Protein AF-X1DFF9-F1 (afdb_monomer)

Nearest PDB structures (foldseek):
  8hqs-assembly1_B  TM=4.979E-01  e=5.745E-02  Saccharomyces cerevisiae S288C
  7yqh-assembly1_B  TM=4.979E-01  e=5.745E-02  Saccharomyces cerevisiae S288C
  1whq-assembly1_A  TM=3.825E-01  e=7.518E-01  Mus musculus
  6i3r-assembly1_A  TM=4.182E-01  e=1.227E+00  Drosophila melanogaster
  9brq-assembly1_7  TM=2.909E-01  e=1.771E+00  Mus musculus

Mean predicted aligned error: 10.53 Å

pLDDT: mean 88.08, std 9.95, range [32.0, 98.31]

Structure (mmCIF, N/CA/C/O backbone):
data_AF-X1DFF9-F1
#
_entry.id   AF-X1DFF9-F1
#
loop_
_atom_site.group_PDB
_atom_site.id
_atom_site.type_symbol
_atom_site.label_atom_id
_atom_site.label_alt_id
_atom_site.label_comp_id
_atom_site.label_asym_id
_atom_site.label_entity_id
_atom_site.label_seq_id
_atom_site.pdbx_PDB_ins_code
_atom_site.Cartn_x
_atom_site.Cartn_y
_atom_site.Cartn_z
_atom_site.occupancy
_atom_site.B_iso_or_equiv
_atom_site.auth_seq_id
_atom_site.auth_comp_id
_atom_site.auth_asym_id
_atom_site.auth_atom_id
_atom_site.pdbx_PDB_model_num
ATOM 1 N N . ASP A 1 1 ? -14.195 -8.402 -15.607 1.00 50.00 1 ASP A N 1
ATOM 2 C CA . ASP A 1 1 ? -15.001 -9.258 -14.716 1.00 50.00 1 ASP A CA 1
ATOM 3 C C . ASP A 1 1 ? -16.418 -8.734 -14.652 1.00 50.00 1 ASP A C 1
ATOM 5 O O . ASP A 1 1 ? -16.588 -7.524 -14.621 1.00 50.00 1 ASP A O 1
ATOM 9 N N . SER A 1 2 ? -17.428 -9.601 -14.748 1.00 61.53 2 SER A N 1
ATOM 10 C CA . SER A 1 2 ? -18.830 -9.166 -14.684 1.00 61.53 2 SER A CA 1
ATOM 11 C C . SER A 1 2 ? -19.215 -8.828 -13.245 1.00 61.53 2 SER A C 1
ATOM 13 O O . SER A 1 2 ? -18.869 -9.603 -12.351 1.00 61.53 2 SER A O 1
ATOM 15 N N . ASP A 1 3 ? -20.013 -7.781 -13.037 1.00 66.12 3 ASP A N 1
ATOM 16 C CA . ASP A 1 3 ? -20.546 -7.365 -11.727 1.00 66.12 3 ASP A CA 1
ATOM 17 C C . ASP A 1 3 ? -21.144 -8.527 -10.911 1.00 66.12 3 ASP A C 1
ATOM 19 O O . ASP A 1 3 ? -21.036 -8.561 -9.688 1.00 66.12 3 ASP A O 1
ATOM 23 N N . LEU A 1 4 ? -21.704 -9.534 -11.593 1.00 71.44 4 LEU A N 1
ATOM 24 C CA . LEU A 1 4 ? -22.243 -10.750 -10.982 1.00 71.44 4 LEU A CA 1
ATOM 25 C C . LEU A 1 4 ? -21.209 -11.521 -10.144 1.00 71.44 4 LEU A C 1
ATOM 27 O O . LEU A 1 4 ? -21.513 -11.925 -9.027 1.00 71.44 4 LEU A O 1
ATOM 31 N N . VAL A 1 5 ? -19.989 -11.704 -10.658 1.00 73.88 5 VAL A N 1
ATOM 32 C CA . VAL A 1 5 ? -18.924 -12.432 -9.946 1.00 73.88 5 VAL A CA 1
ATOM 33 C C . VAL A 1 5 ? -18.480 -11.634 -8.725 1.00 73.88 5 VAL A C 1
ATOM 35 O O . VAL A 1 5 ? -18.290 -12.209 -7.658 1.00 73.88 5 VAL A O 1
ATOM 38 N N . SER A 1 6 ? -18.366 -10.308 -8.855 1.00 76.38 6 SER A N 1
ATOM 39 C CA . SER A 1 6 ? -18.004 -9.463 -7.716 1.00 76.38 6 SER A CA 1
ATOM 40 C C . SER A 1 6 ? -19.058 -9.509 -6.615 1.00 76.38 6 SER A C 1
ATOM 42 O O . SER A 1 6 ? -18.678 -9.580 -5.452 1.00 76.38 6 SER A O 1
ATOM 44 N N . ASN A 1 7 ? -20.346 -9.471 -6.959 1.00 79.81 7 ASN A N 1
ATOM 45 C CA . ASN A 1 7 ? -21.413 -9.478 -5.961 1.00 79.81 7 ASN A CA 1
ATOM 46 C C . ASN A 1 7 ? -21.513 -10.821 -5.234 1.00 79.81 7 ASN A C 1
ATOM 48 O O . ASN A 1 7 ? -21.644 -10.814 -4.019 1.00 79.81 7 ASN A O 1
ATOM 52 N N . ILE A 1 8 ? -21.356 -11.950 -5.936 1.00 86.56 8 ILE A N 1
ATOM 53 C CA . ILE A 1 8 ? -21.338 -13.279 -5.298 1.00 86.56 8 ILE A CA 1
ATOM 54 C C . ILE A 1 8 ? -20.191 -13.376 -4.285 1.00 86.56 8 ILE A C 1
ATOM 56 O O . ILE A 1 8 ? -20.412 -13.758 -3.143 1.00 86.56 8 ILE A O 1
ATOM 60 N N . MET A 1 9 ? -18.980 -12.965 -4.673 1.00 87.88 9 MET A N 1
ATOM 61 C CA . MET A 1 9 ? -17.830 -12.969 -3.760 1.00 87.88 9 MET A CA 1
ATOM 62 C C . MET A 1 9 ? -18.036 -12.030 -2.562 1.00 87.88 9 MET A C 1
ATOM 64 O O . MET A 1 9 ? -17.616 -12.340 -1.449 1.00 87.88 9 MET A O 1
ATOM 68 N N . SER A 1 10 ? -18.665 -10.871 -2.780 1.00 90.12 10 SER A N 1
ATOM 69 C CA . SER A 1 10 ? -19.015 -9.946 -1.701 1.00 90.12 10 SER A CA 1
ATOM 70 C C . SER A 1 10 ? -20.069 -10.526 -0.760 1.00 90.12 10 SER A C 1
ATOM 72 O O . SER A 1 10 ? -19.945 -10.332 0.446 1.00 90.12 10 SER A O 1
ATOM 74 N N . ASP A 1 11 ? -21.069 -11.237 -1.281 1.00 92.44 11 ASP A N 1
ATOM 75 C CA . ASP A 1 11 ? -22.097 -11.902 -0.478 1.00 92.44 11 ASP A CA 1
ATOM 76 C C . ASP A 1 11 ? -21.486 -13.020 0.378 1.00 92.44 11 ASP A C 1
ATOM 78 O O . ASP A 1 11 ? -21.677 -13.012 1.590 1.00 92.44 11 ASP A O 1
ATOM 82 N N . GLU A 1 12 ? -20.639 -13.884 -0.194 1.00 94.50 12 GLU A N 1
ATOM 83 C CA . GLU A 1 12 ? -19.917 -14.915 0.572 1.00 94.50 12 GLU A CA 1
ATOM 84 C C . GLU A 1 12 ? -19.046 -14.309 1.684 1.00 94.50 12 GLU A C 1
ATOM 86 O O . GLU A 1 12 ? -18.992 -14.821 2.802 1.00 94.50 12 GLU A O 1
ATOM 91 N N . PHE A 1 13 ? -18.367 -13.192 1.401 1.00 93.38 13 PHE A N 1
ATOM 92 C CA . PHE A 1 13 ? -17.605 -12.479 2.422 1.00 93.38 13 PHE A CA 1
ATOM 93 C C . PHE A 1 13 ? -18.510 -11.937 3.535 1.00 93.38 13 PHE A C 1
ATOM 95 O O . PHE A 1 13 ? -18.158 -12.041 4.708 1.00 93.38 13 PHE A O 1
ATOM 102 N N . MET A 1 14 ? -19.667 -11.368 3.196 1.00 95.38 14 MET A N 1
ATOM 103 C CA . MET A 1 14 ? -20.612 -10.866 4.193 1.00 95.38 14 MET A CA 1
ATOM 104 C C . MET A 1 14 ? -21.199 -11.979 5.051 1.00 95.38 14 MET A C 1
ATOM 106 O O . MET A 1 14 ? -21.316 -11.780 6.256 1.00 95.38 14 MET A O 1
ATOM 110 N N . ASP A 1 15 ? -21.509 -13.136 4.471 1.00 96.06 15 ASP A N 1
ATOM 111 C CA . ASP A 1 15 ? -21.989 -14.294 5.226 1.00 96.06 15 ASP A CA 1
ATOM 112 C C . ASP A 1 15 ? -20.938 -14.727 6.264 1.00 96.06 15 ASP A C 1
ATOM 114 O O . ASP A 1 15 ? -21.261 -14.912 7.435 1.00 96.06 15 ASP A O 1
ATOM 118 N N . LEU A 1 16 ? -19.649 -14.748 5.894 1.00 95.88 16 LEU A N 1
ATOM 119 C CA . LEU A 1 16 ? -18.554 -15.004 6.843 1.00 95.88 16 LEU A CA 1
ATOM 120 C C . LEU A 1 16 ? -18.465 -13.949 7.956 1.00 95.88 16 LEU A C 1
ATOM 122 O O . LEU A 1 16 ? -18.152 -14.278 9.103 1.00 95.88 16 LEU A O 1
ATOM 126 N N . VAL A 1 17 ? -18.705 -12.676 7.630 1.00 96.38 17 VAL A N 1
ATOM 127 C CA . VAL A 1 17 ? -18.746 -11.599 8.627 1.00 96.38 17 VAL A CA 1
ATOM 128 C C . VAL A 1 17 ? -19.911 -11.815 9.594 1.00 96.38 17 VAL A C 1
ATOM 130 O O . VAL A 1 17 ? -19.701 -11.758 10.807 1.00 96.38 17 VAL A O 1
ATOM 133 N N . GLU A 1 18 ? -21.106 -12.108 9.082 1.00 96.44 18 GLU A N 1
ATOM 134 C CA . GLU A 1 18 ? -22.315 -12.359 9.876 1.00 96.44 18 GLU A CA 1
ATOM 135 C C . GLU A 1 18 ? -22.151 -13.571 10.793 1.00 96.44 18 GLU A C 1
ATOM 137 O O . GLU A 1 18 ? -22.417 -13.464 11.992 1.00 96.44 18 GLU A O 1
ATOM 142 N N . ASP A 1 19 ? -21.608 -14.669 10.270 1.00 97.38 19 ASP A N 1
ATOM 143 C CA . ASP A 1 19 ? -21.322 -15.885 11.032 1.00 97.38 19 ASP A CA 1
ATOM 144 C C . ASP A 1 19 ? -20.285 -15.651 12.138 1.00 97.38 19 ASP A C 1
ATOM 146 O O . ASP A 1 19 ? -20.353 -16.266 13.206 1.00 97.38 19 ASP A O 1
ATOM 150 N N . SER A 1 20 ? -19.321 -14.751 11.913 1.00 97.00 20 SER A N 1
ATOM 151 C CA . SER A 1 20 ? -18.308 -14.423 12.922 1.00 97.00 20 SER A CA 1
ATOM 152 C C . SER A 1 20 ? -18.867 -13.620 14.099 1.00 97.00 20 SER A C 1
ATOM 154 O O . SER A 1 20 ? -18.307 -13.672 15.196 1.00 97.00 20 SER A O 1
ATOM 156 N N . GLY A 1 21 ? -19.935 -12.845 13.877 1.00 96.38 21 GLY A N 1
ATOM 157 C CA . GLY A 1 21 ? -20.474 -11.894 14.851 1.00 96.38 21 GLY A CA 1
ATOM 158 C C . GLY A 1 21 ? -19.532 -10.732 15.204 1.00 96.38 21 GLY A C 1
ATOM 159 O O . GLY A 1 21 ? -19.797 -10.010 16.165 1.00 96.38 21 GLY A O 1
ATOM 160 N N . ILE A 1 22 ? -18.428 -10.555 14.470 1.00 96.12 22 ILE A N 1
ATOM 161 C CA . ILE A 1 22 ? -17.431 -9.503 14.703 1.00 96.12 22 ILE A CA 1
ATOM 162 C C . ILE A 1 22 ? -17.798 -8.271 13.875 1.00 96.12 22 ILE A C 1
ATOM 164 O O . ILE A 1 22 ? -18.133 -8.387 12.699 1.00 96.12 22 ILE A O 1
ATOM 168 N N . GLU A 1 23 ? -17.694 -7.082 14.469 1.00 96.12 23 GLU A N 1
ATOM 169 C CA . GLU A 1 23 ? -17.862 -5.822 13.742 1.00 96.12 23 GLU A CA 1
ATOM 170 C C . GLU A 1 23 ? -16.646 -5.517 12.860 1.00 96.12 23 GLU A C 1
ATOM 172 O O . GLU A 1 23 ? -15.491 -5.605 13.284 1.00 96.12 23 GLU A O 1
ATOM 177 N N . TRP A 1 24 ? -16.918 -5.112 11.625 1.00 96.69 24 TRP A N 1
ATOM 178 C CA . TRP A 1 24 ? -15.933 -4.688 10.642 1.00 96.69 24 TRP A CA 1
ATOM 179 C C . TRP A 1 24 ? -16.079 -3.199 10.390 1.00 96.69 24 TRP A C 1
ATOM 181 O O . TRP A 1 24 ? -17.172 -2.708 10.130 1.00 96.69 24 TRP A O 1
ATOM 191 N N . TYR A 1 25 ? -14.960 -2.488 10.404 1.00 96.44 25 TYR A N 1
ATOM 192 C CA . TYR A 1 25 ? -14.909 -1.070 10.075 1.00 96.44 25 TYR A CA 1
ATOM 193 C C . TYR A 1 25 ? -14.046 -0.888 8.833 1.00 96.44 25 TYR A C 1
ATOM 195 O O . TYR A 1 25 ? -12.860 -1.222 8.842 1.00 96.44 25 TYR A O 1
ATOM 203 N N . ILE A 1 26 ? -14.647 -0.392 7.754 1.00 94.75 26 ILE A N 1
ATOM 204 C CA . ILE A 1 26 ? -14.002 -0.281 6.444 1.00 94.75 26 ILE A CA 1
ATOM 205 C C . ILE A 1 26 ? -13.802 1.189 6.092 1.00 94.75 26 ILE A C 1
ATOM 207 O O . ILE A 1 26 ? -14.722 1.998 6.202 1.00 94.75 26 ILE A O 1
ATOM 211 N N . LEU A 1 27 ? -12.590 1.510 5.645 1.00 93.12 27 LEU A N 1
ATOM 212 C CA . LEU A 1 27 ? -12.212 2.818 5.131 1.00 93.12 27 LEU A CA 1
ATOM 213 C C . LEU A 1 27 ? -12.139 2.763 3.598 1.00 93.12 27 LEU A C 1
ATOM 215 O O . LEU A 1 27 ? -11.286 2.034 3.086 1.00 93.12 27 LEU A O 1
ATOM 219 N N . PRO A 1 28 ? -12.982 3.505 2.861 1.00 90.75 28 PRO A N 1
ATOM 220 C CA . PRO A 1 28 ? -12.923 3.508 1.404 1.00 90.75 28 PRO A CA 1
ATOM 221 C C . PRO A 1 28 ? -11.626 4.113 0.859 1.00 90.75 28 PRO A C 1
ATOM 223 O O . PRO A 1 28 ? -11.121 5.133 1.344 1.00 90.75 28 PRO A O 1
ATOM 226 N N . GLY A 1 29 ? -11.103 3.479 -0.185 1.00 91.12 29 GLY A N 1
ATOM 227 C CA . GLY A 1 29 ? -9.952 3.940 -0.939 1.00 91.12 29 GLY A CA 1
ATOM 228 C C . GLY A 1 29 ? -10.319 4.499 -2.312 1.00 91.12 29 GLY A C 1
ATOM 229 O O . GLY A 1 29 ? -11.456 4.449 -2.769 1.00 91.12 29 GLY A O 1
ATOM 230 N N . ASN A 1 30 ? -9.303 4.969 -3.035 1.00 88.31 30 ASN A N 1
ATOM 231 C CA . ASN A 1 30 ? -9.453 5.541 -4.378 1.00 88.31 30 ASN A CA 1
ATOM 232 C C . ASN A 1 30 ? -10.040 4.575 -5.429 1.00 88.31 30 ASN A C 1
ATOM 234 O O . ASN A 1 30 ? -10.563 5.017 -6.444 1.00 88.31 30 ASN A O 1
ATOM 238 N N . HIS A 1 31 ? -9.916 3.259 -5.231 1.00 87.38 31 HIS A N 1
ATOM 239 C CA . HIS A 1 31 ? -10.465 2.257 -6.154 1.00 87.38 31 HIS A CA 1
ATOM 240 C C . HIS A 1 31 ? -11.935 1.921 -5.879 1.00 87.38 31 HIS A C 1
ATOM 242 O O . HIS A 1 31 ? -12.562 1.262 -6.705 1.00 87.38 31 HIS A O 1
ATOM 248 N N . ASP A 1 32 ? -12.486 2.396 -4.761 1.00 86.69 32 ASP A N 1
ATOM 249 C CA . ASP A 1 32 ? -13.901 2.241 -4.430 1.00 86.69 32 ASP A CA 1
ATOM 250 C C . ASP A 1 32 ? -14.750 3.394 -5.010 1.00 86.69 32 ASP A C 1
ATOM 252 O O . ASP A 1 32 ? -15.984 3.378 -4.945 1.00 86.69 32 ASP A O 1
ATOM 256 N N . GLU A 1 33 ? -14.108 4.403 -5.612 1.00 83.31 33 GLU A N 1
ATOM 257 C CA . GLU A 1 33 ? -14.759 5.520 -6.295 1.00 83.31 33 GLU A CA 1
ATOM 258 C C . GLU A 1 33 ? -15.194 5.161 -7.725 1.00 83.31 33 GLU A C 1
ATOM 260 O O . GLU A 1 33 ? -14.423 4.644 -8.530 1.00 83.31 33 GLU A O 1
ATOM 265 N N . THR A 1 34 ? -16.431 5.507 -8.090 1.00 79.56 34 THR A N 1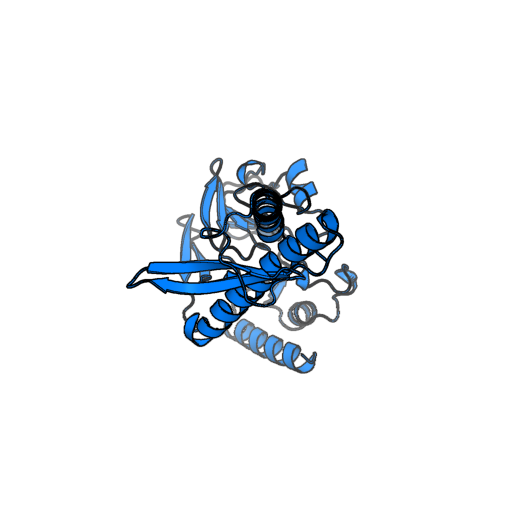
ATOM 266 C CA . THR A 1 34 ? -16.914 5.439 -9.474 1.00 79.56 34 THR A CA 1
ATOM 267 C C . THR A 1 34 ? -16.752 6.801 -10.131 1.00 79.56 34 THR A C 1
ATOM 269 O O . THR A 1 34 ? -17.330 7.786 -9.674 1.00 79.56 34 THR A O 1
ATOM 272 N N . GLY A 1 35 ? -15.967 6.869 -11.210 1.00 71.75 35 GLY A N 1
ATOM 273 C CA . GLY A 1 35 ? -15.747 8.115 -11.948 1.00 71.75 35 GLY A CA 1
ATOM 274 C C . GLY A 1 35 ? -15.189 9.242 -11.075 1.00 71.75 35 GLY A C 1
ATOM 275 O O . GLY A 1 35 ? -15.601 10.386 -11.251 1.00 71.75 35 GLY A O 1
ATOM 276 N N . ASN A 1 36 ? -14.298 8.911 -10.129 1.00 69.88 36 ASN A N 1
ATOM 277 C CA . ASN A 1 36 ? -13.692 9.861 -9.187 1.00 69.88 36 ASN A CA 1
ATOM 278 C C . ASN A 1 36 ? -14.713 10.579 -8.283 1.00 69.88 36 ASN A C 1
ATOM 280 O O . ASN A 1 36 ? -14.553 11.750 -7.934 1.00 69.88 36 ASN A O 1
ATOM 284 N N . ASN A 1 37 ? -15.831 9.918 -7.973 1.00 71.44 37 ASN A N 1
ATOM 285 C CA . ASN A 1 37 ? -16.867 10.496 -7.133 1.00 71.44 37 ASN A CA 1
ATOM 286 C C . ASN A 1 37 ? -17.578 9.422 -6.312 1.00 71.44 37 ASN A C 1
ATOM 288 O O . ASN A 1 37 ? -18.423 8.683 -6.824 1.00 71.44 37 ASN A O 1
ATOM 292 N N . TRP A 1 38 ? -17.327 9.411 -5.004 1.00 73.12 38 TRP A N 1
ATOM 293 C CA . TRP A 1 38 ? -18.010 8.504 -4.085 1.00 73.12 38 TRP A CA 1
ATOM 294 C C . TRP A 1 38 ? -19.547 8.552 -4.170 1.00 73.12 38 TRP A C 1
ATOM 296 O O . TRP A 1 38 ? -20.223 7.531 -4.044 1.00 73.12 38 TRP A O 1
ATOM 306 N N . LYS A 1 39 ? -20.155 9.719 -4.435 1.00 73.88 39 LYS A N 1
ATOM 307 C CA . LYS A 1 39 ? -21.625 9.817 -4.545 1.00 73.88 39 LYS A CA 1
ATOM 308 C C . LYS A 1 39 ? -22.178 8.977 -5.697 1.00 73.88 39 LYS A C 1
ATOM 310 O O . LYS A 1 39 ? -23.357 8.616 -5.656 1.00 73.88 39 LYS A O 1
ATOM 315 N N . LEU A 1 40 ? -21.344 8.681 -6.695 1.00 74.19 40 LEU A N 1
ATOM 316 C CA . LEU A 1 40 ? -21.651 7.796 -7.815 1.00 74.19 40 LEU A CA 1
ATOM 317 C C . LEU A 1 40 ? -21.337 6.325 -7.496 1.00 74.19 4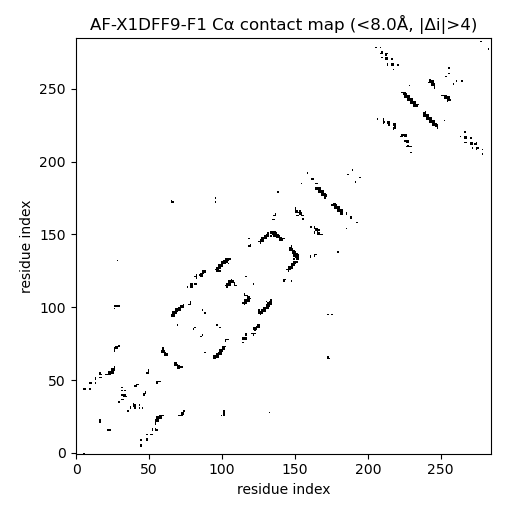0 LEU A C 1
ATOM 319 O O . LEU A 1 40 ? -21.904 5.442 -8.132 1.00 74.19 40 LEU A O 1
ATOM 323 N N . SER A 1 41 ? -20.548 6.042 -6.454 1.00 76.00 41 SER A N 1
ATOM 324 C CA . SER A 1 41 ? -20.209 4.688 -5.990 1.00 76.00 41 SER A CA 1
ATOM 325 C C . SER A 1 41 ? -21.349 3.929 -5.314 1.00 76.00 41 SER A C 1
ATOM 327 O O . SER A 1 41 ? -21.142 2.841 -4.791 1.00 76.00 41 SER A O 1
ATOM 329 N N . LYS A 1 42 ? -22.587 4.433 -5.331 1.00 74.00 42 LYS A N 1
ATOM 330 C CA . LYS A 1 42 ? -23.734 3.740 -4.714 1.00 74.00 42 LYS A CA 1
ATOM 331 C C . LYS A 1 42 ? -23.996 2.353 -5.313 1.00 74.00 42 LYS A C 1
ATOM 333 O O . LYS A 1 42 ? -24.638 1.534 -4.660 1.00 74.00 42 LYS A O 1
ATOM 338 N N . ALA A 1 43 ? -23.512 2.092 -6.525 1.00 71.06 43 ALA A N 1
ATOM 339 C CA . ALA A 1 43 ? -23.637 0.807 -7.205 1.00 71.06 43 ALA A CA 1
ATOM 340 C C . ALA A 1 43 ? -22.416 -0.121 -7.029 1.00 71.06 43 ALA A C 1
ATOM 342 O O . ALA A 1 43 ? -22.420 -1.205 -7.599 1.00 71.06 43 ALA A O 1
ATOM 343 N N . THR A 1 44 ? -21.386 0.267 -6.265 1.00 83.19 44 THR A N 1
ATOM 344 C CA . THR A 1 44 ? -20.203 -0.586 -6.060 1.00 83.19 44 THR A CA 1
ATOM 345 C C . THR A 1 44 ? -20.485 -1.728 -5.091 1.00 83.19 44 THR A C 1
ATOM 347 O O . THR A 1 44 ? -21.392 -1.653 -4.254 1.00 83.19 44 THR A O 1
ATOM 350 N N . SER A 1 45 ? -19.655 -2.768 -5.159 1.00 86.12 45 SER A N 1
ATOM 351 C CA . SER A 1 45 ? -19.699 -3.911 -4.244 1.00 86.12 45 SER A CA 1
ATOM 352 C C . SER A 1 45 ? -19.511 -3.473 -2.787 1.00 86.12 45 SER A C 1
ATOM 354 O O . SER A 1 45 ? -20.214 -3.958 -1.909 1.00 86.12 45 SER A O 1
ATOM 356 N N . LEU A 1 46 ? -18.663 -2.471 -2.521 1.00 88.81 46 LEU A N 1
ATOM 357 C CA . LEU A 1 46 ? -18.506 -1.906 -1.176 1.00 88.81 46 LEU A CA 1
ATOM 358 C C . LEU A 1 46 ? -19.790 -1.214 -0.683 1.00 88.81 46 LEU A C 1
ATOM 360 O O . LEU A 1 46 ? -20.211 -1.407 0.457 1.00 88.81 46 LEU A O 1
ATOM 364 N N . ALA A 1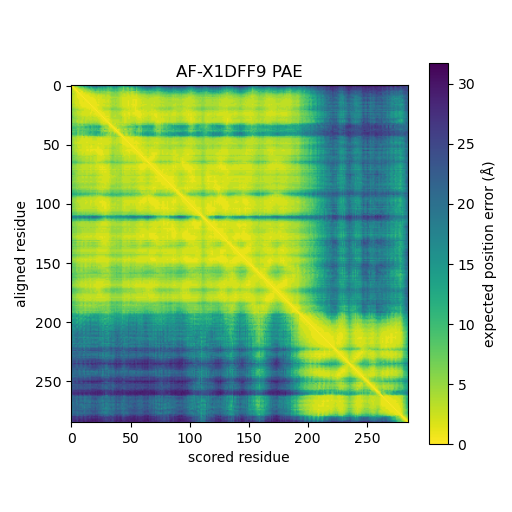 47 ? -20.466 -0.446 -1.544 1.00 88.12 47 ALA A N 1
ATOM 365 C CA . ALA A 1 47 ? -21.749 0.158 -1.189 1.00 88.12 47 ALA A CA 1
ATOM 366 C C . ALA A 1 47 ? -22.850 -0.894 -0.982 1.00 88.12 47 ALA A C 1
ATOM 368 O O . ALA A 1 47 ? -23.731 -0.702 -0.142 1.00 88.12 47 ALA A O 1
ATOM 369 N N . HIS A 1 48 ? -22.814 -1.999 -1.732 1.00 89.06 48 HIS A N 1
ATOM 370 C CA . HIS A 1 48 ? -23.666 -3.164 -1.487 1.00 89.06 48 HIS A CA 1
ATOM 371 C C . HIS A 1 48 ? -23.387 -3.780 -0.115 1.00 89.06 48 HIS A C 1
ATOM 373 O O . HIS A 1 48 ? -24.331 -3.983 0.648 1.00 89.06 48 HIS A O 1
ATOM 379 N N . MET A 1 49 ? -22.113 -3.941 0.252 1.00 91.81 49 MET A N 1
ATOM 380 C CA . MET A 1 49 ? -21.719 -4.487 1.550 1.00 91.81 49 MET A CA 1
ATOM 381 C C . MET A 1 49 ? -22.265 -3.677 2.728 1.00 91.81 49 MET A C 1
ATOM 383 O O . MET A 1 49 ? -22.901 -4.244 3.615 1.00 91.81 49 MET A O 1
ATOM 387 N N . PHE A 1 50 ? -22.121 -2.348 2.690 1.00 91.69 50 PHE A N 1
ATOM 388 C CA . PHE A 1 50 ? -22.673 -1.464 3.725 1.00 91.69 50 PHE A CA 1
ATOM 389 C C . PHE A 1 50 ? -24.203 -1.516 3.832 1.00 91.69 50 PHE A C 1
ATOM 391 O O . PHE A 1 50 ? -24.758 -1.293 4.904 1.00 91.69 50 PHE A O 1
ATOM 398 N N . ARG A 1 51 ? -24.918 -1.775 2.729 1.00 90.69 51 ARG A N 1
ATOM 399 C CA . ARG A 1 51 ? -26.385 -1.895 2.759 1.00 90.69 51 ARG A CA 1
ATOM 400 C C . ARG A 1 51 ? -26.845 -3.242 3.297 1.00 90.69 51 ARG A C 1
ATOM 402 O O . ARG A 1 51 ? -27.890 -3.305 3.942 1.00 90.69 51 ARG A O 1
ATOM 409 N N . ARG A 1 52 ? -26.128 -4.312 2.951 1.00 92.00 52 ARG A N 1
ATOM 410 C CA . ARG A 1 52 ? -26.558 -5.685 3.217 1.00 92.00 52 ARG A CA 1
ATOM 411 C C . ARG A 1 52 ? -26.139 -6.161 4.604 1.00 92.00 52 ARG A C 1
ATOM 413 O O . ARG A 1 52 ? -26.976 -6.760 5.277 1.00 92.00 52 ARG A O 1
ATOM 420 N N . CYS A 1 53 ? -24.909 -5.909 5.041 1.00 94.88 53 CYS A N 1
ATOM 421 C CA . CYS A 1 53 ? -24.399 -6.440 6.304 1.00 94.88 53 CYS A CA 1
ATOM 422 C C . CYS A 1 53 ? -24.371 -5.362 7.394 1.00 94.88 53 CYS A C 1
ATOM 424 O O . CYS A 1 53 ? -23.658 -4.369 7.282 1.00 94.88 53 CYS A O 1
ATOM 426 N N . LYS A 1 54 ? -25.108 -5.579 8.491 1.00 95.62 54 LYS A N 1
ATOM 427 C CA . LYS A 1 54 ? -25.172 -4.629 9.622 1.00 95.62 54 LYS A CA 1
ATOM 428 C C . LYS A 1 54 ? -23.908 -4.595 10.481 1.00 95.62 54 LYS A C 1
ATOM 430 O O . LYS A 1 54 ? -23.749 -3.675 11.271 1.00 95.62 54 LYS A O 1
ATOM 435 N N . LEU A 1 55 ? -23.052 -5.607 10.359 1.00 97.19 55 LEU A N 1
ATOM 436 C CA . LEU A 1 55 ? -21.774 -5.669 11.065 1.00 97.19 55 LEU A CA 1
ATOM 437 C C . LEU A 1 55 ? -20.658 -4.949 10.301 1.00 97.19 55 LEU A C 1
ATOM 439 O O . LEU A 1 55 ? -19.576 -4.780 10.851 1.00 97.19 55 LEU A O 1
ATOM 443 N N . ILE A 1 56 ? -20.901 -4.527 9.056 1.00 96.88 56 ILE A N 1
ATOM 444 C CA . ILE A 1 56 ? -19.943 -3.764 8.259 1.00 96.88 56 ILE A CA 1
ATOM 445 C C . ILE A 1 56 ? -20.291 -2.281 8.355 1.00 96.88 56 ILE A C 1
ATOM 447 O O . ILE A 1 56 ? -21.314 -1.817 7.858 1.00 96.88 56 ILE A O 1
ATOM 451 N N . ASN A 1 57 ? -19.384 -1.532 8.963 1.00 95.19 57 ASN A N 1
ATOM 452 C CA . ASN A 1 57 ? -19.527 -0.124 9.271 1.00 95.19 57 ASN A CA 1
ATOM 453 C C . ASN A 1 57 ? -18.522 0.707 8.480 1.00 95.19 57 ASN A C 1
ATOM 455 O O . ASN A 1 57 ? -17.398 0.282 8.199 1.00 95.19 57 ASN A O 1
ATOM 459 N N . TRP A 1 58 ? -18.918 1.931 8.155 1.00 93.44 58 TRP A N 1
ATOM 460 C CA . TRP A 1 58 ? -18.009 2.914 7.586 1.00 93.44 58 TRP A CA 1
ATOM 461 C C . TRP A 1 58 ? -17.097 3.470 8.676 1.00 93.44 58 TRP A C 1
ATOM 463 O O . TRP A 1 58 ? -17.572 4.084 9.632 1.00 93.44 58 TRP A O 1
ATOM 473 N N . LEU A 1 59 ? -15.784 3.316 8.518 1.00 95.31 59 LEU A N 1
ATOM 474 C CA . LEU A 1 59 ? -14.826 3.866 9.468 1.00 95.31 59 LEU A CA 1
ATOM 475 C C . LEU A 1 59 ? -14.682 5.379 9.275 1.00 95.31 59 LEU A C 1
ATOM 477 O O . LEU A 1 59 ? -14.016 5.830 8.349 1.00 95.31 59 LEU A O 1
ATOM 481 N N . THR A 1 60 ? -15.263 6.158 10.183 1.00 93.00 60 THR A N 1
ATOM 482 C CA . THR A 1 60 ? -14.975 7.597 10.304 1.00 93.00 60 THR A CA 1
ATOM 483 C C . THR A 1 60 ? -14.179 7.860 11.573 1.00 93.00 60 THR A C 1
ATOM 485 O O . THR A 1 60 ? -13.004 8.216 11.530 1.00 93.00 60 THR A O 1
ATOM 488 N N . LYS A 1 61 ? -14.798 7.622 12.725 1.00 95.69 61 LYS A N 1
ATOM 489 C CA . LYS A 1 61 ? -14.205 7.790 14.043 1.00 95.69 61 LYS A CA 1
ATOM 490 C C . LYS A 1 61 ? -14.911 6.868 15.018 1.00 95.69 61 LYS A C 1
ATOM 492 O O . LYS A 1 61 ? -16.096 7.044 15.274 1.00 95.69 61 LYS A O 1
ATOM 497 N N . GLU A 1 62 ? -14.157 5.964 15.624 1.00 95.56 62 GLU A N 1
ATOM 498 C CA . GLU A 1 62 ? -14.698 4.953 16.526 1.00 95.56 62 GLU A CA 1
ATOM 499 C C . GLU A 1 62 ? -13.999 4.978 17.875 1.00 95.56 62 GLU A C 1
ATOM 501 O O . GLU A 1 62 ? -12.771 5.062 17.972 1.00 95.56 62 GLU A O 1
ATOM 506 N N . LYS A 1 63 ? -14.804 4.921 18.937 1.00 94.62 63 LYS A N 1
ATOM 507 C CA . LYS A 1 63 ? -14.339 4.973 20.322 1.00 94.62 63 LYS A CA 1
ATOM 508 C C . LYS A 1 63 ? -14.643 3.658 21.013 1.00 94.62 63 LYS A C 1
ATOM 510 O O . LYS A 1 63 ? -15.788 3.364 21.336 1.00 94.62 63 LYS A O 1
ATOM 515 N N . PHE A 1 64 ? -13.586 2.942 21.351 1.00 92.19 64 PHE A N 1
ATOM 516 C CA . PHE A 1 64 ? -13.646 1.745 22.171 1.00 92.19 64 PHE A CA 1
ATOM 517 C C . PHE A 1 64 ? -13.211 2.066 23.604 1.00 92.19 64 PHE A C 1
ATOM 519 O O . PHE A 1 64 ? -12.849 3.202 23.947 1.00 92.19 64 PHE A O 1
ATOM 526 N N . LYS A 1 65 ? -13.255 1.058 24.479 1.00 90.38 65 LYS A N 1
ATOM 527 C CA . LYS A 1 65 ? -12.882 1.201 25.891 1.00 90.38 65 LYS A CA 1
ATOM 528 C C . LYS A 1 65 ? -11.471 1.781 26.052 1.00 90.38 65 LYS A C 1
ATOM 530 O O . LYS A 1 65 ? -11.342 2.833 26.671 1.00 90.38 65 LYS A O 1
ATOM 535 N N . ASP A 1 66 ? -10.478 1.184 25.394 1.00 92.69 66 ASP A N 1
ATOM 536 C CA . ASP A 1 66 ? -9.048 1.512 25.566 1.00 92.69 66 ASP A CA 1
ATOM 537 C C . ASP A 1 66 ? -8.379 2.054 24.284 1.00 92.69 66 ASP A C 1
ATOM 539 O O . ASP A 1 66 ? -7.169 2.286 24.237 1.00 92.69 66 ASP A O 1
ATOM 543 N N . LEU A 1 67 ? -9.175 2.281 23.237 1.00 94.38 67 LEU A N 1
ATOM 544 C CA . LEU A 1 67 ? -8.719 2.615 21.890 1.00 94.38 67 LEU A CA 1
ATOM 545 C C . LEU A 1 67 ? -9.632 3.670 21.258 1.00 94.38 67 LEU A C 1
ATOM 547 O O . LEU A 1 67 ? -10.850 3.642 21.440 1.00 94.38 67 LEU A O 1
ATOM 551 N N . ILE A 1 68 ? -9.045 4.569 20.475 1.00 96.06 68 ILE A N 1
ATOM 552 C CA . ILE A 1 68 ? -9.757 5.412 19.521 1.00 96.06 68 ILE A CA 1
ATOM 553 C C . ILE A 1 68 ? -9.149 5.246 18.129 1.00 96.06 68 ILE A C 1
ATOM 555 O O . ILE A 1 68 ? -7.926 5.255 17.974 1.00 96.06 68 ILE A O 1
ATOM 559 N N . VAL A 1 69 ? -10.006 5.079 17.124 1.00 97.00 69 VAL A N 1
ATOM 560 C CA . VAL A 1 69 ? -9.608 4.885 15.727 1.00 97.00 69 VAL A CA 1
ATOM 561 C C . VAL A 1 69 ? -10.199 5.999 14.876 1.00 97.00 69 VAL A C 1
ATOM 563 O O . VAL A 1 69 ? -11.395 6.260 14.955 1.00 97.00 69 VAL A O 1
ATOM 566 N N . TYR A 1 70 ? -9.370 6.643 14.060 1.00 97.69 70 TYR A N 1
ATOM 567 C CA . TYR A 1 70 ? -9.784 7.620 13.054 1.00 97.69 70 TYR A CA 1
ATOM 568 C C . TYR A 1 70 ? -9.522 7.066 11.658 1.00 97.69 70 TYR A C 1
ATOM 570 O O . TYR A 1 70 ? -8.420 6.601 11.368 1.00 97.69 70 TYR A O 1
ATOM 578 N N . GLY A 1 71 ? -10.528 7.141 10.797 1.00 97.06 71 GLY A N 1
ATOM 579 C CA . GLY A 1 71 ? -10.429 6.869 9.373 1.00 97.06 71 GLY A CA 1
ATOM 580 C C . GLY A 1 71 ? -10.201 8.157 8.587 1.00 97.06 71 GLY A C 1
ATOM 581 O O . GLY A 1 71 ? -10.981 9.09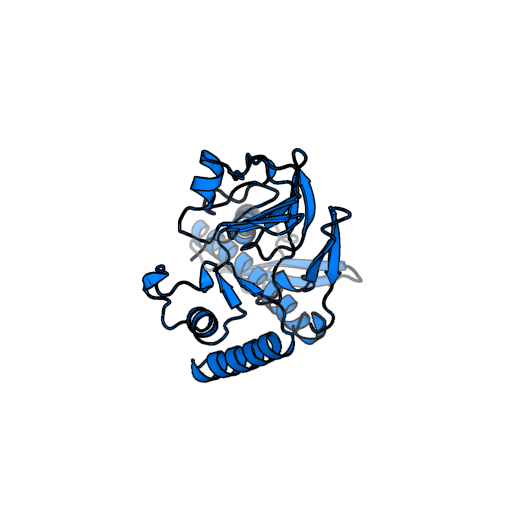9 8.691 1.00 97.06 71 GLY A O 1
ATOM 582 N N . TYR A 1 72 ? -9.148 8.182 7.778 1.00 96.31 72 TYR A N 1
ATOM 583 C CA . TYR A 1 72 ? -8.874 9.228 6.795 1.00 96.31 72 TYR A CA 1
ATOM 584 C C . TYR A 1 72 ? -9.030 8.626 5.400 1.00 96.31 72 TYR A C 1
ATOM 586 O O . TYR A 1 72 ? -8.076 8.085 4.829 1.00 96.31 72 TYR A O 1
ATOM 594 N N . GLU A 1 73 ? -10.266 8.656 4.907 1.00 93.06 73 GLU A N 1
ATOM 595 C CA . GLU A 1 73 ? -10.641 8.106 3.605 1.00 93.06 73 GLU A CA 1
ATOM 596 C C . GLU A 1 73 ? -9.964 8.858 2.471 1.00 93.06 73 GLU A C 1
ATOM 598 O O . GLU A 1 73 ? -9.585 10.021 2.612 1.00 93.06 73 GLU A O 1
ATOM 603 N N . TYR A 1 74 ? -9.817 8.187 1.335 1.00 92.44 74 TYR A N 1
ATOM 604 C CA . TYR A 1 74 ? -9.242 8.836 0.173 1.00 92.44 74 TYR A CA 1
ATOM 605 C C . TYR A 1 74 ? -10.122 9.986 -0.319 1.00 92.44 74 TYR A C 1
ATOM 607 O O . TYR A 1 74 ? -11.335 9.854 -0.450 1.00 92.44 74 TYR A O 1
ATOM 615 N N . TYR A 1 75 ? -9.474 11.078 -0.704 1.00 90.50 75 TYR A N 1
ATOM 616 C CA . TYR A 1 75 ? -10.015 12.067 -1.622 1.00 90.50 75 TYR A CA 1
ATOM 617 C C . TYR A 1 75 ? -8.858 12.681 -2.409 1.00 90.50 75 TYR A C 1
ATOM 619 O O . TYR A 1 75 ? -7.689 12.604 -2.014 1.00 90.50 75 TYR A O 1
ATOM 627 N N . HIS A 1 76 ? -9.165 13.310 -3.540 1.00 89.44 76 HIS A N 1
ATOM 628 C CA . HIS A 1 76 ? -8.138 13.954 -4.347 1.00 89.44 76 HIS A CA 1
ATOM 629 C C . HIS A 1 76 ? -7.382 15.023 -3.552 1.00 89.44 76 HIS A C 1
ATOM 631 O O . HIS A 1 76 ? -7.991 15.937 -3.001 1.00 89.44 76 HIS A O 1
ATOM 637 N N . ASN A 1 77 ? -6.049 14.932 -3.564 1.00 92.06 77 ASN A N 1
ATOM 638 C CA . ASN A 1 77 ? -5.134 15.815 -2.833 1.00 92.06 77 ASN A CA 1
ATOM 639 C C . ASN A 1 77 ? -5.125 15.628 -1.300 1.00 92.06 77 ASN A C 1
ATOM 641 O O . ASN A 1 77 ? -4.695 16.526 -0.571 1.00 92.06 77 ASN A O 1
ATOM 645 N N . ILE A 1 78 ? -5.522 14.456 -0.793 1.00 94.44 78 ILE A N 1
ATOM 646 C CA . ILE A 1 78 ? -5.349 14.115 0.627 1.00 94.44 78 ILE A CA 1
ATOM 647 C C . ILE A 1 78 ? -3.890 14.259 1.091 1.00 94.44 78 ILE A C 1
ATOM 649 O O . ILE A 1 78 ? -3.636 14.746 2.190 1.00 94.44 78 ILE A O 1
ATOM 653 N N . GLU A 1 79 ? -2.904 13.926 0.254 1.00 95.44 79 GLU A N 1
ATOM 654 C CA . GLU A 1 79 ? -1.484 14.096 0.583 1.00 95.44 79 GLU A CA 1
ATOM 655 C C . GLU A 1 79 ? -1.114 15.571 0.788 1.00 95.44 79 GLU A C 1
ATOM 657 O O . GLU A 1 79 ? -0.295 15.892 1.653 1.00 95.44 79 GLU A O 1
ATOM 662 N N . GLY A 1 80 ? -1.720 16.470 0.003 1.00 94.62 80 GLY A N 1
ATOM 663 C CA . GLY A 1 80 ? -1.603 17.917 0.170 1.00 94.62 80 GLY A CA 1
ATOM 664 C C . GLY A 1 80 ? -2.167 18.376 1.506 1.00 94.62 80 GLY A C 1
ATOM 665 O O . GLY A 1 80 ? -1.460 19.016 2.284 1.00 94.62 80 GLY A O 1
ATOM 666 N N . TYR A 1 81 ? -3.392 17.952 1.813 1.00 95.12 81 TYR A N 1
ATOM 667 C CA . TYR A 1 81 ? -4.035 18.260 3.084 1.00 95.12 81 TYR A CA 1
ATOM 668 C C . TYR A 1 81 ? -3.225 17.767 4.286 1.00 95.12 81 TYR A C 1
ATOM 670 O O . TYR A 1 81 ? -3.011 18.538 5.218 1.00 95.12 81 TYR A O 1
ATOM 678 N N . ILE A 1 82 ? -2.739 16.520 4.267 1.00 97.00 82 ILE A N 1
ATOM 679 C CA . ILE A 1 82 ? -1.933 15.950 5.360 1.00 97.00 82 ILE A CA 1
ATOM 680 C C . ILE A 1 82 ? -0.644 16.754 5.555 1.00 97.00 82 ILE A C 1
ATOM 682 O O . ILE A 1 82 ? -0.231 16.989 6.690 1.00 97.00 82 ILE A O 1
ATOM 686 N N . ARG A 1 83 ? -0.003 17.198 4.467 1.00 94.56 83 ARG A N 1
ATOM 687 C CA . ARG A 1 83 ? 1.221 18.008 4.540 1.00 94.56 83 ARG A CA 1
ATOM 688 C C . ARG A 1 83 ? 0.979 19.358 5.218 1.00 94.56 83 ARG A C 1
ATOM 690 O O . ARG A 1 83 ? 1.826 19.817 5.980 1.00 94.56 83 ARG A O 1
ATOM 697 N N . GLU A 1 84 ? -0.153 19.989 4.930 1.00 95.38 84 GLU A N 1
ATOM 698 C CA . GLU A 1 84 ? -0.497 21.314 5.453 1.00 95.38 84 GLU A CA 1
ATOM 699 C C . GLU A 1 84 ? -1.062 21.251 6.879 1.00 95.38 84 GLU A C 1
ATOM 701 O O . GLU A 1 84 ? -0.647 22.025 7.744 1.00 95.38 84 GLU A O 1
ATOM 706 N N . ASN A 1 85 ? -1.967 20.303 7.135 1.00 96.50 85 ASN A N 1
ATOM 707 C CA . ASN A 1 85 ? -2.799 20.253 8.339 1.00 96.50 85 ASN A CA 1
ATOM 708 C C . ASN A 1 85 ? -2.378 19.170 9.338 1.00 96.50 85 ASN A C 1
ATOM 710 O O . ASN A 1 85 ? -2.749 19.256 10.504 1.00 96.50 85 ASN A O 1
ATOM 714 N N . GLY A 1 86 ? -1.597 18.170 8.921 1.00 96.50 86 GLY A N 1
ATOM 715 C CA . GLY A 1 86 ? -1.252 17.018 9.753 1.00 96.50 86 GLY A CA 1
ATOM 716 C C . GLY A 1 86 ? -2.414 16.041 9.973 1.00 96.50 86 GLY A C 1
ATOM 717 O O . GLY A 1 86 ? -3.455 16.109 9.319 1.00 96.50 86 GLY A O 1
ATOM 718 N N . LEU A 1 87 ? -2.213 15.104 10.900 1.00 97.12 87 LEU A N 1
ATOM 719 C CA . LEU A 1 87 ? -3.205 14.124 11.350 1.00 97.12 87 LEU A CA 1
ATOM 720 C C . LEU A 1 87 ? -3.388 14.275 12.857 1.00 97.12 87 LEU A C 1
ATOM 722 O O . LEU A 1 87 ? -2.478 13.937 13.611 1.00 97.12 87 LEU A O 1
ATOM 726 N N . TYR A 1 88 ? -4.544 14.748 13.306 1.00 96.00 88 TYR A N 1
ATOM 727 C CA . TYR A 1 88 ? -4.771 15.019 14.723 1.00 96.00 88 TYR A CA 1
ATOM 728 C C . TYR A 1 88 ? -6.028 14.345 15.261 1.00 96.00 88 TYR A C 1
ATOM 730 O O . TYR A 1 88 ? -7.079 14.358 14.621 1.00 96.00 88 TYR A O 1
ATOM 738 N N . CYS A 1 89 ? -5.911 13.794 16.464 1.00 94.06 89 CYS A N 1
ATOM 739 C CA . CYS A 1 89 ? -7.020 13.310 17.263 1.00 94.06 89 CYS A CA 1
ATOM 740 C C . CYS A 1 89 ? -7.632 14.479 18.042 1.00 94.06 89 CYS A C 1
ATOM 742 O O . CYS A 1 89 ? -6.991 15.089 18.896 1.00 94.06 89 CYS A O 1
ATOM 744 N N . GLU A 1 90 ? -8.903 14.780 17.787 1.00 91.94 90 GLU A N 1
ATOM 745 C CA . GLU A 1 90 ? -9.614 15.861 18.487 1.00 91.94 90 GLU A CA 1
ATOM 746 C C . GLU A 1 90 ? -9.904 15.522 19.959 1.00 91.94 90 GLU A C 1
ATOM 748 O O . GLU A 1 90 ? -10.148 16.404 20.785 1.00 91.94 90 GLU A O 1
ATOM 753 N N . ASP A 1 91 ? -9.891 14.233 20.305 1.00 90.44 91 ASP A N 1
ATOM 754 C CA . ASP A 1 91 ? -10.177 13.767 21.654 1.00 90.44 91 ASP A CA 1
ATOM 755 C C . ASP A 1 91 ? -8.941 13.835 22.546 1.00 90.44 91 ASP A C 1
ATOM 757 O O . ASP A 1 91 ? -7.940 13.155 22.319 1.00 90.44 91 ASP A O 1
ATOM 761 N N . LYS A 1 92 ? -9.057 14.596 23.635 1.00 88.56 92 LYS A N 1
ATOM 762 C CA . LYS A 1 92 ? -8.074 14.604 24.720 1.00 88.56 92 LYS A CA 1
ATOM 763 C C . LYS A 1 92 ? -8.259 13.349 25.568 1.00 88.56 92 LYS A C 1
ATOM 765 O O . LYS A 1 92 ? -9.172 13.279 26.390 1.00 88.56 92 LYS A O 1
ATOM 770 N N . THR A 1 93 ? -7.431 12.339 25.327 1.00 88.56 93 THR A N 1
ATOM 771 C CA . THR A 1 93 ? -7.511 11.039 25.995 1.00 88.56 93 THR A CA 1
ATOM 772 C C . THR A 1 93 ? -6.143 10.363 26.067 1.00 88.56 93 THR A C 1
ATOM 774 O O . THR A 1 93 ? -5.323 10.547 25.171 1.00 88.56 93 THR A O 1
ATOM 777 N N . ASP A 1 94 ? -5.934 9.548 27.104 1.00 88.38 94 ASP A N 1
ATOM 778 C CA . ASP A 1 94 ? -4.731 8.713 27.281 1.00 88.38 94 ASP A CA 1
ATOM 779 C C . ASP A 1 94 ? -4.874 7.308 26.650 1.00 88.38 94 ASP A C 1
ATOM 781 O O . ASP A 1 94 ? -3.984 6.450 26.759 1.00 88.38 94 ASP A O 1
ATOM 785 N N . LYS A 1 95 ? -6.022 7.049 26.005 1.00 92.12 95 LYS A N 1
ATOM 786 C CA . LYS A 1 95 ? -6.276 5.828 25.226 1.00 92.12 95 LYS A CA 1
ATOM 787 C C . LYS A 1 95 ? -5.281 5.710 24.077 1.00 92.12 95 LYS A C 1
ATOM 789 O O . LYS A 1 95 ? -4.737 6.709 23.621 1.00 92.12 95 LYS A O 1
ATOM 794 N N . LEU A 1 96 ? -5.082 4.489 23.581 1.00 95.00 96 LEU A N 1
ATOM 795 C CA . LEU A 1 96 ? -4.321 4.284 22.351 1.00 95.00 96 LEU A CA 1
ATOM 796 C C . LEU A 1 96 ? -5.035 4.996 21.192 1.00 95.00 96 LEU A C 1
ATOM 798 O O . LEU A 1 96 ? -6.229 4.779 20.988 1.00 95.00 96 LEU A O 1
ATOM 802 N N . LYS A 1 97 ? -4.319 5.832 20.441 1.00 96.56 97 LYS A N 1
ATOM 803 C CA . LYS A 1 97 ? -4.847 6.591 19.302 1.00 96.56 97 LYS A CA 1
ATOM 804 C C . LYS A 1 97 ? -4.297 6.020 18.003 1.00 96.56 97 LYS A C 1
ATOM 806 O O . LYS A 1 97 ? -3.086 6.034 17.778 1.00 96.56 97 LYS A O 1
ATOM 811 N N . ILE A 1 98 ? -5.187 5.567 17.123 1.00 97.81 98 ILE A N 1
ATOM 812 C CA . ILE A 1 98 ? -4.828 5.003 15.819 1.00 97.81 98 ILE A CA 1
ATOM 813 C C . ILE A 1 98 ? -5.466 5.821 14.700 1.00 97.81 98 ILE A C 1
ATOM 815 O O . ILE A 1 98 ? -6.676 6.028 14.698 1.00 97.81 98 ILE A O 1
ATOM 819 N N . ALA A 1 99 ? -4.666 6.230 13.721 1.00 98.12 99 ALA A N 1
ATOM 820 C CA . ALA A 1 99 ? -5.155 6.725 12.440 1.00 98.12 99 ALA A CA 1
ATOM 821 C C . ALA A 1 99 ? -4.998 5.637 11.374 1.00 98.12 99 ALA A C 1
ATOM 823 O O . ALA A 1 99 ? -3.925 5.052 11.242 1.00 98.12 99 ALA A O 1
ATOM 824 N N . ILE A 1 100 ? -6.041 5.385 10.590 1.00 97.94 100 ILE A N 1
ATOM 825 C CA . ILE A 1 100 ? -5.996 4.573 9.373 1.00 97.94 100 ILE A CA 1
ATOM 826 C C . ILE A 1 100 ? -6.161 5.530 8.201 1.00 97.94 100 ILE A C 1
ATOM 828 O O . ILE A 1 100 ? -7.143 6.263 8.146 1.00 97.94 100 ILE A O 1
ATOM 832 N N . VAL A 1 101 ? -5.183 5.567 7.295 1.00 97.81 101 VAL A N 1
ATOM 833 C CA . VAL A 1 101 ? -5.086 6.627 6.283 1.00 97.81 101 VAL A CA 1
ATOM 834 C C . VAL A 1 101 ? -4.915 6.039 4.893 1.00 97.81 101 VAL A C 1
ATOM 836 O O . VAL A 1 101 ? -3.922 5.357 4.633 1.00 97.81 101 VAL A O 1
ATOM 839 N N . HIS A 1 102 ? -5.832 6.354 3.975 1.00 96.62 102 HIS A N 1
ATOM 840 C CA . HIS A 1 102 ? -5.714 5.986 2.561 1.00 96.62 102 HIS A CA 1
ATOM 841 C C . HIS A 1 102 ? -5.111 7.130 1.740 1.00 96.62 102 HIS A C 1
ATOM 843 O O . HIS A 1 102 ? -5.791 7.803 0.971 1.00 96.62 102 HIS A O 1
ATOM 849 N N . ALA A 1 103 ? -3.807 7.337 1.909 1.00 96.06 103 ALA A N 1
ATOM 850 C CA . ALA A 1 103 ? -3.010 8.325 1.182 1.00 96.06 103 ALA A CA 1
ATOM 851 C C . ALA A 1 103 ? -1.644 7.735 0.815 1.00 96.06 103 ALA A C 1
ATOM 853 O O . ALA A 1 103 ? -1.151 6.828 1.493 1.00 96.06 103 ALA A O 1
ATOM 854 N N . LEU A 1 104 ? -0.986 8.267 -0.217 1.00 95.44 104 LEU A N 1
ATOM 855 C CA . LEU A 1 104 ? 0.366 7.853 -0.580 1.00 95.44 104 LEU A CA 1
ATOM 856 C C . LEU A 1 104 ? 1.403 8.395 0.415 1.00 95.44 104 LEU A C 1
ATOM 858 O O . LEU A 1 104 ? 2.084 9.395 0.179 1.00 95.44 104 LEU A O 1
ATOM 862 N N . ILE A 1 105 ? 1.544 7.692 1.539 1.00 96.31 105 ILE A N 1
ATOM 863 C CA . ILE A 1 105 ? 2.572 7.953 2.546 1.00 96.31 105 ILE A CA 1
ATOM 864 C C . ILE A 1 105 ? 3.810 7.103 2.235 1.00 96.31 105 ILE A C 1
ATOM 866 O O . ILE A 1 105 ? 3.731 5.890 2.004 1.00 96.31 105 ILE A O 1
ATOM 870 N N . THR A 1 106 ? 4.986 7.729 2.235 1.00 95.19 106 THR A N 1
ATOM 871 C CA . THR A 1 106 ? 6.259 7.071 1.912 1.00 95.19 106 THR A CA 1
ATOM 872 C C . THR A 1 106 ? 7.331 7.338 2.965 1.00 95.19 106 THR A C 1
ATOM 874 O O . THR A 1 106 ? 7.277 8.296 3.728 1.00 95.19 106 THR A O 1
ATOM 877 N N . LEU A 1 107 ? 8.354 6.481 3.020 1.00 94.44 107 LEU A N 1
ATOM 878 C CA . LEU A 1 107 ? 9.511 6.686 3.908 1.00 94.44 107 LEU A CA 1
ATOM 879 C C . LEU A 1 107 ? 10.550 7.652 3.322 1.00 94.44 107 LEU A C 1
ATOM 881 O O . LEU A 1 107 ? 11.383 8.193 4.045 1.00 94.44 107 LEU A O 1
ATOM 885 N N . LYS A 1 108 ? 10.536 7.824 1.999 1.00 92.38 108 LYS A N 1
ATOM 886 C CA . LYS A 1 108 ? 11.460 8.662 1.233 1.00 92.38 108 LYS A CA 1
ATOM 887 C C . LYS A 1 108 ? 10.676 9.417 0.162 1.00 92.38 108 LYS A C 1
ATOM 889 O O . LYS A 1 108 ? 9.668 8.879 -0.306 1.00 92.38 108 LYS A O 1
ATOM 894 N N . PRO A 1 109 ? 11.135 10.611 -0.240 1.00 89.94 109 PRO A N 1
ATOM 895 C CA . PRO A 1 109 ? 10.480 11.351 -1.303 1.00 89.94 109 PRO A CA 1
ATOM 896 C C . PRO A 1 109 ? 10.476 10.545 -2.608 1.00 89.94 109 PRO A C 1
ATOM 898 O O . PRO A 1 109 ? 11.463 9.883 -2.941 1.00 89.94 109 PRO A O 1
ATOM 901 N N . LEU A 1 110 ? 9.355 10.599 -3.320 1.00 84.31 110 LEU A N 1
ATOM 902 C CA . LEU A 1 110 ? 9.212 10.116 -4.690 1.00 84.31 110 LEU A CA 1
ATOM 903 C C . LEU A 1 110 ? 9.511 11.255 -5.685 1.00 84.31 110 LEU A C 1
ATOM 905 O O . LEU A 1 110 ? 9.566 12.421 -5.282 1.00 84.31 110 LEU A O 1
ATOM 909 N N . PRO A 1 111 ? 9.727 10.947 -6.978 1.00 80.06 111 PRO A N 1
ATOM 910 C CA . PRO A 1 111 ? 9.866 11.964 -8.020 1.00 80.06 111 PRO A 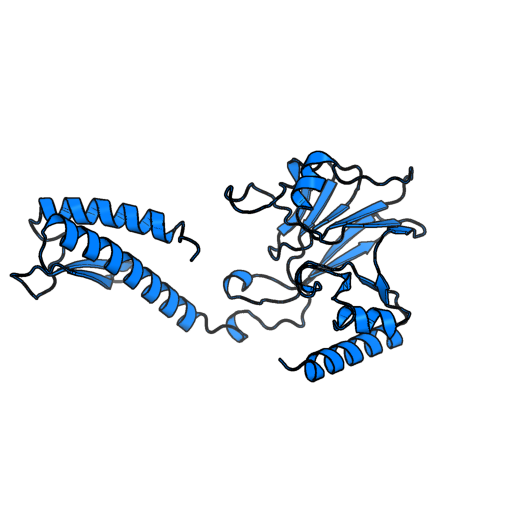CA 1
ATOM 911 C C . PRO A 1 111 ? 8.704 12.975 -8.026 1.00 80.06 111 PRO A C 1
ATOM 913 O O . PRO A 1 111 ? 7.582 12.636 -7.651 1.00 80.06 111 PRO A O 1
ATOM 916 N N . TYR A 1 112 ? 8.988 14.208 -8.463 1.00 61.81 112 TYR A N 1
ATOM 917 C CA . TYR A 1 112 ? 8.146 15.407 -8.271 1.00 61.81 112 TYR A CA 1
ATOM 918 C C . TYR A 1 112 ? 6.720 15.302 -8.847 1.00 61.81 112 TYR A C 1
ATOM 920 O O . TYR A 1 112 ? 5.828 16.027 -8.424 1.00 61.81 112 TYR A O 1
ATOM 928 N N . GLU A 1 113 ? 6.497 14.393 -9.793 1.00 70.06 113 GLU A N 1
ATOM 929 C CA . GLU A 1 113 ? 5.213 14.184 -10.476 1.00 70.06 113 GLU A CA 1
ATOM 930 C C . GLU A 1 113 ? 4.234 13.317 -9.669 1.00 70.06 113 GLU A C 1
ATOM 932 O O . GLU A 1 113 ? 3.041 13.282 -9.961 1.00 70.06 113 GLU A O 1
ATOM 937 N N . CYS A 1 114 ? 4.715 12.610 -8.644 1.00 78.19 114 CYS A N 1
ATOM 938 C CA . CYS A 1 114 ? 3.881 11.738 -7.831 1.00 78.19 114 CYS A CA 1
ATOM 939 C C . CYS A 1 114 ? 3.411 12.481 -6.576 1.00 78.19 114 CYS A C 1
ATOM 941 O O . CYS A 1 114 ? 4.233 12.854 -5.736 1.00 78.19 114 CYS A O 1
ATOM 943 N N . MET A 1 115 ? 2.099 12.678 -6.410 1.00 86.69 115 MET A N 1
ATOM 944 C CA . MET A 1 115 ? 1.556 13.235 -5.167 1.00 86.69 115 MET A CA 1
ATOM 945 C C . MET A 1 115 ? 1.763 12.247 -4.020 1.00 86.69 115 MET A C 1
ATOM 947 O O . MET A 1 115 ? 1.136 11.197 -3.978 1.00 86.69 115 MET A O 1
ATOM 951 N N . HIS A 1 116 ? 2.665 12.584 -3.100 1.00 93.56 116 HIS A N 1
ATOM 952 C CA . HIS A 1 116 ? 3.005 11.769 -1.937 1.00 93.56 116 HIS A CA 1
ATOM 953 C C . HIS A 1 116 ? 3.313 12.655 -0.729 1.00 93.56 116 HIS A C 1
ATOM 955 O O . HIS A 1 116 ? 3.699 13.820 -0.871 1.00 93.56 116 HIS A O 1
ATOM 961 N N . VAL A 1 117 ? 3.212 12.095 0.472 1.00 95.25 117 VAL A N 1
ATOM 962 C CA . VAL A 1 117 ? 3.691 12.725 1.707 1.00 95.25 117 VAL A CA 1
ATOM 963 C C . VAL A 1 117 ? 4.713 11.814 2.382 1.00 95.25 117 VAL A C 1
ATOM 965 O O . VAL A 1 117 ? 4.539 10.598 2.457 1.00 95.25 117 VAL A O 1
ATOM 968 N N . VAL A 1 118 ? 5.824 12.380 2.851 1.00 95.94 118 VAL A N 1
ATOM 969 C CA . VAL A 1 118 ? 6.856 11.596 3.534 1.00 95.94 118 VAL A CA 1
ATOM 970 C C . VAL A 1 118 ? 6.490 11.497 5.011 1.00 95.94 118 VAL A C 1
ATOM 972 O O . VAL A 1 118 ? 6.254 12.513 5.654 1.00 95.94 118 VAL A O 1
ATOM 975 N N . ALA A 1 119 ? 6.486 10.286 5.572 1.00 97.12 119 ALA A N 1
ATOM 976 C CA . ALA A 1 119 ? 6.044 10.014 6.943 1.00 97.12 119 ALA A CA 1
ATOM 977 C C . ALA A 1 119 ? 6.727 10.902 8.001 1.00 97.12 119 ALA A C 1
ATOM 979 O O . ALA A 1 119 ? 6.088 11.340 8.949 1.00 97.12 119 ALA A O 1
ATOM 980 N N . LYS A 1 120 ? 8.014 11.221 7.807 1.00 96.75 120 LYS A N 1
ATOM 981 C CA . LYS A 1 120 ? 8.787 12.094 8.708 1.00 96.75 120 LYS A CA 1
ATOM 982 C C . LYS A 1 120 ? 8.282 13.543 8.761 1.00 96.75 120 LYS A C 1
ATOM 984 O O . LYS A 1 120 ? 8.559 14.229 9.739 1.00 96.75 120 LYS A O 1
ATOM 989 N N . ASP A 1 121 ? 7.602 13.993 7.707 1.00 95.81 121 ASP A N 1
ATOM 990 C CA . ASP A 1 121 ? 7.110 15.363 7.552 1.00 95.81 121 ASP A CA 1
ATOM 991 C C . ASP A 1 121 ? 5.649 15.491 8.030 1.00 95.81 121 ASP A C 1
ATOM 993 O O . ASP A 1 121 ? 5.109 16.595 8.098 1.00 95.81 121 ASP A O 1
ATOM 997 N N . ILE A 1 122 ? 5.003 14.372 8.386 1.00 97.62 122 ILE A N 1
ATOM 998 C CA . ILE A 1 122 ? 3.638 14.355 8.911 1.00 97.62 122 ILE A CA 1
ATOM 999 C C . ILE A 1 122 ? 3.662 14.790 10.373 1.00 97.62 122 ILE A C 1
ATOM 1001 O O . ILE A 1 122 ? 4.263 14.139 11.229 1.00 97.62 122 ILE A O 1
ATOM 1005 N N . LYS A 1 123 ? 2.955 15.880 10.669 1.00 97.38 123 LYS A N 1
ATOM 1006 C CA . LYS A 1 123 ? 2.673 16.295 12.043 1.00 97.38 123 LYS A CA 1
ATOM 1007 C C . LYS A 1 123 ? 1.477 15.507 12.551 1.00 97.38 123 LYS A C 1
ATOM 1009 O O . LYS A 1 123 ? 0.437 15.491 11.895 1.00 97.38 123 LYS A O 1
ATOM 1014 N N . THR A 1 124 ? 1.616 14.851 13.695 1.00 97.56 124 THR A N 1
ATOM 1015 C CA . THR A 1 124 ? 0.527 14.056 14.252 1.00 97.56 124 THR A CA 1
ATOM 1016 C C . THR A 1 124 ? 0.676 13.836 15.750 1.00 97.56 124 THR A C 1
ATOM 1018 O O . THR A 1 124 ? 1.790 13.873 16.268 1.00 97.56 124 THR A O 1
ATOM 1021 N N . ASP A 1 125 ? -0.446 13.634 16.439 1.00 96.56 125 ASP A N 1
ATOM 1022 C CA . ASP A 1 125 ? -0.495 13.226 17.842 1.00 96.56 125 ASP A CA 1
ATOM 1023 C C . ASP A 1 125 ? -0.977 11.774 18.030 1.00 96.56 125 ASP A C 1
ATOM 1025 O O . ASP A 1 125 ? -1.148 11.346 19.170 1.00 96.56 125 ASP A O 1
ATOM 1029 N N . PHE A 1 126 ? -1.215 11.023 16.949 1.00 97.56 126 PHE A N 1
ATOM 1030 C CA . PHE A 1 126 ? -1.576 9.606 17.015 1.00 97.56 126 PHE A CA 1
ATOM 1031 C C . PHE A 1 126 ? -0.387 8.749 17.469 1.00 97.56 126 PHE A C 1
ATOM 1033 O O . PHE A 1 126 ? 0.759 9.036 17.132 1.00 97.56 126 PHE A O 1
ATOM 1040 N N . ASP A 1 127 ? -0.658 7.653 18.181 1.00 96.88 127 ASP A N 1
ATOM 1041 C CA . ASP A 1 127 ? 0.378 6.695 18.588 1.00 96.88 127 ASP A CA 1
ATOM 1042 C C . ASP A 1 127 ? 0.775 5.775 17.420 1.00 96.88 127 ASP A C 1
ATOM 1044 O O . ASP A 1 127 ? 1.931 5.359 17.280 1.00 96.88 127 ASP A O 1
ATOM 1048 N N . VAL A 1 128 ? -0.207 5.441 16.574 1.00 97.94 128 VAL A N 1
ATOM 1049 C CA . VAL A 1 128 ? -0.055 4.545 15.425 1.00 97.94 128 VAL A CA 1
ATOM 1050 C C . VAL A 1 128 ? -0.733 5.146 14.198 1.00 97.94 128 VAL A C 1
ATOM 1052 O O . VAL A 1 128 ? -1.890 5.557 14.257 1.00 97.94 128 VAL A O 1
ATOM 1055 N N . VAL A 1 129 ? -0.034 5.127 13.065 1.00 98.25 129 VAL A N 1
ATOM 1056 C CA . VAL A 1 129 ? -0.589 5.463 11.749 1.00 98.25 129 VAL A CA 1
ATOM 1057 C C . VAL A 1 129 ? -0.506 4.226 10.862 1.00 98.25 129 VAL A C 1
ATOM 1059 O O . VAL A 1 129 ? 0.577 3.815 10.438 1.00 98.25 129 VAL A O 1
ATOM 1062 N N . LEU A 1 130 ? -1.652 3.611 10.586 1.00 97.62 130 LEU A N 1
ATOM 1063 C CA . LEU A 1 130 ? -1.777 2.518 9.633 1.00 97.62 130 LEU A CA 1
ATOM 1064 C C . LEU A 1 130 ? -1.877 3.107 8.224 1.00 97.62 130 LEU A C 1
ATOM 1066 O O . LEU A 1 130 ? -2.851 3.777 7.876 1.00 97.62 130 LEU A O 1
ATOM 1070 N N . VAL A 1 131 ? -0.840 2.873 7.427 1.00 96.75 131 VAL A N 1
ATOM 1071 C CA . VAL A 1 131 ? -0.721 3.423 6.079 1.00 96.75 131 VAL A CA 1
ATOM 1072 C C . VAL A 1 131 ? -1.366 2.465 5.084 1.00 96.75 131 VAL A C 1
ATOM 1074 O O . VAL A 1 131 ? -0.868 1.355 4.878 1.00 96.75 131 VAL A O 1
ATOM 1077 N N . ALA A 1 132 ? -2.449 2.912 4.453 1.00 92.44 132 ALA A N 1
ATOM 1078 C CA . ALA A 1 132 ? -3.064 2.262 3.301 1.00 92.44 132 ALA A CA 1
ATOM 1079 C C . ALA A 1 132 ? -2.578 2.910 1.986 1.00 92.44 132 ALA A C 1
ATOM 1081 O O . ALA A 1 132 ? -1.600 3.659 1.981 1.00 92.44 132 ALA A O 1
ATOM 1082 N N . HIS A 1 133 ? -3.222 2.584 0.860 1.00 93.06 133 HIS A N 1
ATOM 1083 C CA . HIS A 1 133 ? -2.873 2.984 -0.516 1.00 93.06 133 HIS A CA 1
ATOM 1084 C C . HIS A 1 133 ? -1.531 2.444 -1.055 1.00 93.06 133 HIS A C 1
ATOM 1086 O O . HIS A 1 133 ? -1.476 1.902 -2.159 1.00 93.06 133 HIS A O 1
ATOM 1092 N N . ASN A 1 134 ? -0.440 2.545 -0.294 1.00 89.25 134 ASN A N 1
ATOM 1093 C CA . ASN A 1 134 ? 0.868 2.056 -0.716 1.00 89.25 134 ASN A CA 1
ATOM 1094 C C . ASN A 1 134 ? 0.976 0.536 -0.536 1.00 89.25 134 ASN A C 1
ATOM 1096 O O . ASN A 1 134 ? 1.015 0.020 0.579 1.00 89.25 134 ASN A O 1
ATOM 1100 N N . HIS A 1 135 ? 1.110 -0.185 -1.646 1.00 90.50 135 HIS A N 1
ATOM 1101 C CA . HIS A 1 135 ? 1.252 -1.640 -1.633 1.00 90.50 135 HIS A CA 1
ATOM 1102 C C . HIS A 1 135 ? 2.610 -2.109 -1.085 1.00 90.50 135 HIS A C 1
ATOM 1104 O O . HIS A 1 135 ? 2.776 -3.285 -0.772 1.00 90.50 135 HIS A O 1
ATOM 1110 N N . SER A 1 136 ? 3.586 -1.209 -0.923 1.00 87.06 136 SER A N 1
ATOM 1111 C CA . SER A 1 136 ? 4.898 -1.552 -0.374 1.00 87.06 136 SER A CA 1
ATOM 1112 C C . SER A 1 136 ? 4.803 -2.006 1.082 1.00 87.06 136 SER A C 1
ATOM 1114 O O . SER A 1 136 ? 4.557 -1.206 1.984 1.00 87.06 136 SER A O 1
ATOM 1116 N N . GLN A 1 137 ? 5.132 -3.269 1.333 1.00 91.25 137 GLN A N 1
ATOM 1117 C CA . GLN A 1 137 ? 5.270 -3.792 2.686 1.00 91.25 137 GLN A CA 1
ATOM 1118 C C . GLN A 1 137 ? 6.606 -3.343 3.307 1.00 91.25 137 GLN A C 1
ATOM 1120 O O . GLN A 1 137 ? 7.686 -3.630 2.782 1.00 91.25 137 GLN A O 1
ATOM 1125 N N . ARG A 1 138 ? 6.547 -2.606 4.427 1.00 93.94 138 ARG A N 1
ATOM 1126 C CA . ARG A 1 138 ? 7.737 -2.116 5.166 1.00 93.94 138 ARG A CA 1
ATOM 1127 C C . ARG A 1 138 ? 7.708 -2.444 6.662 1.00 93.94 138 ARG A C 1
ATOM 1129 O O . ARG A 1 138 ? 8.684 -2.143 7.354 1.00 93.94 138 ARG A O 1
ATOM 1136 N N . GLY A 1 139 ? 6.638 -3.076 7.144 1.00 95.31 139 GLY A N 1
ATOM 1137 C CA . GLY A 1 139 ? 6.453 -3.406 8.555 1.00 95.31 139 GLY A CA 1
ATOM 1138 C C . GLY A 1 139 ? 6.193 -2.164 9.407 1.00 95.31 139 GLY A C 1
ATOM 1139 O O . GLY A 1 139 ? 5.643 -1.176 8.921 1.00 95.31 139 GLY A O 1
ATOM 1140 N N . ILE A 1 140 ? 6.595 -2.218 10.676 1.00 97.44 140 ILE A N 1
ATOM 1141 C CA . ILE A 1 140 ? 6.459 -1.105 11.624 1.00 97.44 140 ILE A CA 1
ATOM 1142 C C . ILE A 1 140 ? 7.715 -0.227 11.560 1.00 97.44 140 ILE A C 1
ATOM 1144 O O . ILE A 1 140 ? 8.840 -0.733 11.616 1.00 97.44 140 ILE A O 1
ATOM 1148 N N . LYS A 1 141 ? 7.526 1.088 11.434 1.00 97.62 141 LYS A N 1
ATOM 1149 C CA . LYS A 1 141 ? 8.577 2.110 11.460 1.00 97.62 141 LYS A CA 1
ATOM 1150 C C . LYS A 1 141 ? 8.235 3.164 12.496 1.00 97.62 141 LYS A C 1
ATOM 1152 O O . LYS A 1 141 ? 7.197 3.804 12.400 1.00 97.62 141 LYS A O 1
ATOM 1157 N N . GLU A 1 142 ? 9.119 3.349 13.463 1.00 97.69 142 GLU A N 1
ATOM 1158 C CA . GLU A 1 142 ? 8.982 4.412 14.451 1.00 97.69 142 GLU A CA 1
ATOM 1159 C C . GLU A 1 142 ? 9.645 5.688 13.929 1.00 97.69 142 GLU A C 1
ATOM 1161 O O . GLU A 1 142 ? 10.817 5.678 13.547 1.00 97.69 142 GLU A O 1
ATOM 1166 N N . ILE A 1 143 ? 8.869 6.765 13.835 1.00 97.19 143 ILE A N 1
ATOM 1167 C CA . ILE A 1 143 ? 9.282 8.049 13.267 1.00 97.19 143 ILE A CA 1
ATOM 1168 C C . ILE A 1 143 ? 8.678 9.143 14.143 1.00 97.19 143 ILE A C 1
ATOM 1170 O O . ILE A 1 143 ? 7.467 9.177 14.328 1.00 97.19 143 ILE A O 1
ATOM 1174 N N . ASN A 1 144 ? 9.515 10.028 14.690 1.00 95.31 144 ASN A N 1
ATOM 1175 C CA . ASN A 1 144 ? 9.089 11.117 15.580 1.00 95.31 144 ASN A CA 1
ATOM 1176 C C . ASN A 1 144 ? 8.225 10.645 16.774 1.00 95.31 144 ASN A C 1
ATOM 1178 O O . ASN A 1 144 ? 7.306 11.344 17.186 1.00 95.31 144 ASN A O 1
ATOM 1182 N N . GLY A 1 145 ? 8.506 9.452 17.316 1.00 95.56 145 GLY A N 1
ATOM 1183 C CA . GLY A 1 145 ? 7.740 8.855 18.419 1.00 95.56 145 GLY A CA 1
ATOM 1184 C C . GLY A 1 145 ? 6.415 8.197 18.010 1.00 95.56 145 GLY A C 1
ATOM 1185 O O . GLY A 1 145 ? 5.675 7.747 18.877 1.00 95.56 145 GLY A O 1
ATOM 1186 N N . VAL A 1 146 ? 6.122 8.109 16.708 1.00 97.56 146 VAL A N 1
ATOM 1187 C CA . VAL A 1 146 ? 4.881 7.542 16.157 1.00 97.56 146 VAL A CA 1
ATOM 1188 C C . VAL A 1 146 ? 5.185 6.277 15.366 1.00 97.56 146 VAL A C 1
ATOM 1190 O O . VAL A 1 146 ? 6.154 6.223 14.603 1.00 97.56 146 VAL A O 1
ATOM 1193 N N . LYS A 1 147 ? 4.353 5.243 15.514 1.00 98.12 147 LYS A N 1
ATOM 1194 C CA . LYS A 1 147 ? 4.508 3.978 14.784 1.00 98.12 147 LYS A CA 1
ATOM 1195 C C . LYS A 1 147 ? 3.731 4.017 13.470 1.00 98.12 147 LYS A C 1
ATOM 1197 O O . LYS A 1 147 ? 2.516 3.845 13.450 1.00 98.12 147 LYS A O 1
ATOM 1202 N N . PHE A 1 148 ? 4.437 4.170 12.358 1.00 98.31 148 PHE A N 1
ATOM 1203 C CA . PHE A 1 148 ? 3.879 3.997 11.019 1.00 98.31 148 PHE A CA 1
ATOM 1204 C C . PHE A 1 148 ? 3.903 2.522 10.627 1.00 98.31 148 PHE A C 1
ATOM 1206 O O . PHE A 1 148 ? 4.960 1.886 10.649 1.00 98.31 148 PHE A O 1
ATOM 1213 N N . VAL A 1 149 ? 2.754 1.970 10.249 1.00 98.00 149 VAL A N 1
ATOM 1214 C CA . VAL A 1 149 ? 2.623 0.554 9.894 1.00 98.00 149 VAL A CA 1
ATOM 1215 C C . VAL A 1 149 ? 2.277 0.412 8.416 1.00 98.00 149 VAL A C 1
ATOM 1217 O O . VAL A 1 149 ? 1.223 0.852 7.970 1.00 98.00 149 VAL A O 1
ATOM 1220 N N . PHE A 1 150 ? 3.169 -0.239 7.669 1.00 96.56 150 PHE A N 1
ATOM 1221 C CA . PHE A 1 150 ? 3.045 -0.488 6.233 1.00 96.56 150 PHE A CA 1
ATOM 1222 C C . PHE A 1 150 ? 2.847 -1.987 5.985 1.00 96.56 150 PHE A C 1
ATOM 1224 O O . PHE A 1 150 ? 3.825 -2.730 5.811 1.00 96.56 150 PHE A O 1
ATOM 1231 N N . LEU A 1 151 ? 1.588 -2.435 5.996 1.00 94.75 151 LEU A N 1
ATOM 1232 C CA . LEU A 1 151 ? 1.238 -3.844 5.768 1.00 94.75 151 LEU A CA 1
ATOM 1233 C C . LEU A 1 151 ? 1.356 -4.256 4.296 1.00 94.75 151 LEU A C 1
ATOM 1235 O O . LEU A 1 151 ? 1.643 -5.421 4.021 1.00 94.75 151 LEU A O 1
ATOM 1239 N N . GLY A 1 152 ? 1.217 -3.297 3.377 1.00 91.88 152 GLY A N 1
ATOM 1240 C CA . GLY A 1 152 ? 1.153 -3.545 1.941 1.00 91.88 152 GLY A CA 1
ATOM 1241 C C . GLY A 1 152 ? -0.222 -4.049 1.500 1.00 91.88 152 GLY A C 1
ATOM 1242 O O . GLY A 1 152 ? -1.211 -3.907 2.217 1.00 91.88 152 GLY A O 1
ATOM 1243 N N . ALA A 1 153 ? -0.288 -4.621 0.300 1.00 90.56 153 ALA A N 1
ATOM 1244 C CA . ALA A 1 153 ? -1.527 -5.164 -0.248 1.00 90.56 153 ALA A CA 1
ATOM 1245 C C . ALA A 1 153 ? -1.845 -6.573 0.287 1.00 90.56 153 ALA A C 1
ATOM 1247 O O . ALA A 1 153 ? -0.951 -7.370 0.577 1.00 90.56 153 ALA A O 1
ATOM 1248 N N . LEU A 1 154 ? -3.139 -6.908 0.339 1.00 88.88 154 LEU A N 1
ATOM 1249 C CA . LEU A 1 154 ? -3.628 -8.246 0.708 1.00 88.88 154 LEU A CA 1
ATOM 1250 C C . LEU A 1 154 ? -3.319 -9.313 -0.363 1.00 88.88 154 LEU A C 1
ATOM 1252 O O . LEU A 1 154 ? -3.400 -10.511 -0.107 1.00 88.88 154 LEU A O 1
ATOM 1256 N N . GLY A 1 155 ? -2.944 -8.891 -1.568 1.00 86.31 155 GLY A N 1
ATOM 1257 C CA . GLY A 1 155 ? -2.574 -9.765 -2.672 1.00 86.31 155 GLY A CA 1
ATOM 1258 C C . GLY A 1 155 ? -1.573 -9.093 -3.602 1.00 86.31 155 GLY A C 1
ATOM 1259 O O . GLY A 1 155 ? -1.253 -7.917 -3.447 1.00 86.31 155 GLY A O 1
ATOM 1260 N N . ARG A 1 156 ? -1.085 -9.857 -4.580 1.00 87.12 156 ARG A N 1
ATOM 1261 C CA . ARG A 1 156 ? -0.121 -9.392 -5.583 1.00 87.12 156 ARG A CA 1
ATOM 1262 C C . ARG A 1 156 ? -0.846 -9.215 -6.905 1.00 87.12 156 ARG A C 1
ATOM 1264 O O . ARG A 1 156 ? -1.348 -10.184 -7.464 1.00 87.12 156 ARG A O 1
ATOM 1271 N N . ARG A 1 157 ? -0.913 -7.981 -7.385 1.00 80.62 157 ARG A N 1
ATOM 1272 C CA . ARG A 1 157 ? -1.515 -7.594 -8.665 1.00 80.62 157 ARG A CA 1
ATOM 1273 C C . ARG A 1 157 ? -0.507 -7.629 -9.804 1.00 80.62 157 ARG A C 1
ATOM 1275 O O . ARG A 1 157 ? -0.891 -7.747 -10.963 1.00 80.62 157 ARG A O 1
ATOM 1282 N N . LYS A 1 158 ? 0.773 -7.450 -9.484 1.00 83.19 158 LYS A N 1
ATOM 1283 C CA . LYS A 1 158 ? 1.857 -7.290 -10.453 1.00 83.19 158 LYS A CA 1
ATOM 1284 C C . LYS A 1 158 ? 3.111 -8.026 -9.983 1.00 83.19 158 LYS A C 1
ATOM 1286 O O . LYS A 1 158 ? 3.221 -8.437 -8.831 1.00 83.19 158 LYS A O 1
ATOM 1291 N N . ILE A 1 159 ? 4.056 -8.229 -10.896 1.00 81.69 159 ILE A N 1
ATOM 1292 C CA . ILE A 1 159 ? 5.276 -8.996 -10.613 1.00 81.69 159 ILE A CA 1
ATOM 1293 C C . ILE A 1 159 ? 6.260 -8.265 -9.688 1.00 81.69 159 ILE A C 1
ATOM 1295 O O . ILE A 1 159 ? 7.007 -8.899 -8.951 1.00 81.69 159 ILE A O 1
ATOM 1299 N N . ASP A 1 160 ? 6.263 -6.935 -9.692 1.00 81.12 160 ASP A N 1
ATOM 1300 C CA . ASP A 1 160 ? 7.036 -6.108 -8.754 1.00 81.12 160 ASP A CA 1
ATOM 1301 C C . ASP A 1 160 ? 6.592 -6.309 -7.296 1.00 81.12 160 ASP A C 1
ATOM 1303 O O . ASP A 1 160 ? 7.370 -6.109 -6.367 1.00 81.12 160 ASP A O 1
ATOM 1307 N N . GLU A 1 161 ? 5.369 -6.795 -7.098 1.00 85.50 161 GLU A N 1
ATOM 1308 C CA . GLU A 1 161 ? 4.803 -7.172 -5.808 1.00 85.50 161 GLU A CA 1
ATOM 1309 C C . GLU A 1 161 ? 5.099 -8.635 -5.429 1.00 85.50 161 GLU A C 1
ATOM 1311 O O . GLU A 1 161 ? 4.617 -9.100 -4.400 1.00 85.50 161 GLU A O 1
ATOM 1316 N N . LYS A 1 162 ? 5.893 -9.387 -6.210 1.00 85.31 162 LYS A N 1
ATOM 1317 C CA . LYS A 1 162 ? 6.146 -10.828 -5.985 1.00 85.31 162 LYS A CA 1
ATOM 1318 C C . LYS A 1 162 ? 6.568 -11.178 -4.551 1.00 85.31 162 LYS A C 1
ATOM 1320 O O . LYS A 1 162 ? 6.174 -12.232 -4.052 1.00 85.31 162 LYS A O 1
ATOM 1325 N N . ASP A 1 163 ? 7.314 -10.277 -3.909 1.00 86.88 163 ASP A N 1
ATOM 1326 C CA . ASP A 1 163 ? 7.881 -10.449 -2.568 1.00 86.88 163 ASP A CA 1
ATOM 1327 C C . ASP A 1 163 ? 6.941 -9.975 -1.440 1.00 86.88 163 ASP A C 1
ATOM 1329 O O . ASP A 1 163 ? 7.272 -10.133 -0.264 1.00 86.88 163 ASP A O 1
ATOM 1333 N N . ILE A 1 164 ? 5.770 -9.406 -1.763 1.00 88.62 164 ILE A N 1
ATOM 1334 C CA . ILE A 1 164 ? 4.757 -9.064 -0.759 1.00 88.62 164 ILE A CA 1
ATOM 1335 C C . ILE A 1 164 ? 4.240 -10.347 -0.121 1.00 88.62 164 ILE A C 1
ATOM 1337 O O . ILE A 1 164 ? 3.786 -11.269 -0.807 1.00 88.62 164 ILE A O 1
ATOM 1341 N N . LYS A 1 165 ? 4.232 -10.356 1.211 1.00 90.88 165 LYS A N 1
ATOM 1342 C CA . LYS A 1 165 ? 3.578 -11.387 2.004 1.00 90.88 165 LYS A CA 1
ATOM 1343 C C . LYS A 1 165 ? 2.311 -10.818 2.637 1.00 90.88 165 LYS A C 1
ATOM 1345 O O . LYS A 1 165 ? 2.423 -10.034 3.585 1.00 90.88 165 LYS A O 1
ATOM 1350 N N . PRO A 1 166 ? 1.111 -11.188 2.160 1.00 92.56 166 PRO A N 1
ATOM 1351 C CA . PRO A 1 166 ? -0.137 -10.709 2.743 1.00 92.56 166 PRO A CA 1
ATOM 1352 C C . PRO A 1 166 ? -0.141 -10.889 4.256 1.00 92.56 166 PRO A C 1
ATOM 1354 O O . PRO A 1 166 ? 0.240 -11.946 4.754 1.00 92.56 166 PRO A O 1
ATOM 1357 N N . SER A 1 167 ? -0.486 -9.838 4.992 1.00 94.69 167 SER A N 1
ATOM 1358 C CA . SER A 1 167 ? -0.347 -9.810 6.446 1.00 94.69 167 SER A CA 1
ATOM 1359 C C . SER A 1 167 ? -1.448 -8.977 7.087 1.00 94.69 167 SER A C 1
ATOM 1361 O O . SER A 1 167 ? -1.956 -8.040 6.478 1.00 94.69 167 SER A O 1
ATOM 1363 N N . ALA A 1 168 ? -1.770 -9.294 8.337 1.00 95.44 168 ALA A N 1
ATOM 1364 C CA . ALA A 1 168 ? -2.673 -8.528 9.186 1.00 95.44 168 ALA A CA 1
ATOM 1365 C C . ALA A 1 168 ? -1.915 -7.973 10.397 1.00 95.44 168 ALA A C 1
ATOM 1367 O O . ALA A 1 168 ? -0.920 -8.550 10.838 1.00 95.44 168 ALA A O 1
ATOM 1368 N N . LEU A 1 169 ? -2.384 -6.857 10.947 1.00 96.75 169 LEU A N 1
ATOM 1369 C CA . LEU A 1 169 ? -1.884 -6.320 12.207 1.00 96.75 169 LEU A CA 1
ATOM 1370 C C . LEU A 1 169 ? -2.837 -6.726 13.331 1.00 96.75 169 LEU A C 1
ATOM 1372 O O . LEU A 1 169 ? -3.999 -6.336 13.322 1.00 96.75 169 LEU A O 1
ATOM 1376 N N . LEU A 1 170 ? -2.335 -7.479 14.304 1.00 96.88 170 LEU A N 1
ATOM 1377 C CA . LEU A 1 170 ? -3.018 -7.736 15.563 1.00 96.88 170 LEU A CA 1
ATOM 1378 C C . LEU A 1 170 ? -2.566 -6.698 16.592 1.00 96.88 170 LEU A C 1
ATOM 1380 O O . LEU A 1 170 ? -1.365 -6.516 16.804 1.00 96.88 170 LEU A O 1
ATOM 1384 N N . ILE A 1 171 ? -3.528 -6.037 17.229 1.00 95.06 171 ILE A N 1
ATOM 1385 C CA . ILE A 1 171 ? -3.279 -5.013 18.244 1.00 95.06 171 ILE A CA 1
ATOM 1386 C C . ILE A 1 171 ? -3.884 -5.487 19.556 1.00 95.06 171 ILE A C 1
ATOM 1388 O O . ILE A 1 171 ? -5.089 -5.721 19.632 1.00 95.06 171 ILE A O 1
ATOM 1392 N N . ASN A 1 172 ? -3.058 -5.615 20.590 1.00 93.31 172 ASN A N 1
ATOM 1393 C CA . ASN A 1 172 ? -3.549 -5.817 21.945 1.00 93.31 172 ASN A CA 1
ATOM 1394 C C . ASN A 1 172 ? -3.790 -4.440 22.576 1.00 93.31 172 ASN A C 1
ATOM 1396 O O . ASN A 1 172 ? -2.847 -3.683 22.797 1.00 93.31 172 ASN A O 1
ATOM 1400 N N . THR A 1 173 ? -5.049 -4.098 22.841 1.00 88.94 173 THR A N 1
ATOM 1401 C CA . THR A 1 173 ? -5.430 -2.773 23.353 1.00 88.94 173 THR A CA 1
ATOM 1402 C C . THR A 1 173 ? -5.036 -2.549 24.810 1.00 88.94 173 THR A C 1
ATOM 1404 O O . THR A 1 173 ? -4.828 -1.405 25.202 1.00 88.94 173 THR A O 1
ATOM 1407 N N . GLU A 1 174 ? -4.889 -3.614 25.602 1.00 87.06 174 GLU A N 1
ATOM 1408 C CA . GLU A 1 174 ? -4.489 -3.531 27.011 1.00 87.06 174 GLU A CA 1
ATOM 1409 C C . GLU A 1 174 ? -2.978 -3.304 27.143 1.00 87.06 174 GLU A C 1
ATOM 1411 O O . GLU A 1 174 ? -2.536 -2.423 27.878 1.00 87.06 174 GLU A O 1
ATOM 1416 N N . THR A 1 175 ? -2.171 -4.066 26.395 1.00 90.81 175 THR A N 1
ATOM 1417 C CA . THR A 1 175 ? -0.700 -3.963 26.433 1.00 90.81 175 THR A CA 1
ATOM 1418 C C . THR A 1 175 ? -0.135 -2.948 25.439 1.00 90.81 175 THR A C 1
ATOM 1420 O O . THR A 1 175 ? 1.054 -2.631 25.493 1.00 90.81 175 THR A O 1
ATOM 1423 N N . LYS A 1 176 ? -0.968 -2.444 24.518 1.00 90.00 176 LYS A N 1
ATOM 1424 C CA . LYS A 1 176 ? -0.582 -1.609 23.365 1.00 90.00 176 LYS A CA 1
ATOM 1425 C C . LYS A 1 176 ? 0.446 -2.290 22.442 1.00 90.00 176 LYS A C 1
ATOM 1427 O O . LYS A 1 176 ? 1.184 -1.624 21.709 1.00 90.00 176 LYS A O 1
ATOM 1432 N N . GLU A 1 177 ? 0.510 -3.622 22.474 1.00 93.81 177 GLU A N 1
ATOM 1433 C CA . GLU A 1 177 ? 1.403 -4.416 21.631 1.00 93.81 177 GLU A CA 1
ATOM 1434 C C . GLU A 1 177 ? 0.866 -4.510 20.197 1.00 93.81 177 GLU A C 1
ATOM 1436 O O . GLU A 1 177 ? -0.326 -4.719 19.967 1.00 93.81 177 GLU A O 1
ATOM 1441 N N . LEU A 1 178 ? 1.772 -4.380 19.226 1.00 96.25 178 LEU A N 1
ATOM 1442 C CA . LEU A 1 178 ? 1.497 -4.449 17.794 1.00 96.25 178 LEU A CA 1
ATOM 1443 C C . LEU A 1 178 ? 2.230 -5.654 17.208 1.00 96.25 178 LEU A C 1
ATOM 1445 O O . LEU A 1 178 ? 3.461 -5.694 17.221 1.00 96.25 178 LEU A O 1
ATOM 1449 N N . LYS A 1 179 ? 1.485 -6.609 16.652 1.00 97.38 179 LYS A N 1
ATOM 1450 C CA . LYS A 1 179 ? 2.039 -7.833 16.070 1.00 97.38 179 LYS A CA 1
ATOM 1451 C C . LYS A 1 179 ? 1.561 -8.018 14.639 1.00 97.38 179 LYS A C 1
ATOM 1453 O O . LYS A 1 179 ? 0.371 -8.163 14.387 1.00 97.38 179 LYS A O 1
ATOM 1458 N N . ILE A 1 180 ? 2.497 -8.063 13.698 1.00 96.94 180 ILE A N 1
ATOM 1459 C CA . ILE A 1 180 ? 2.191 -8.411 12.307 1.00 96.94 180 ILE A CA 1
ATOM 1460 C C . ILE A 1 180 ? 2.093 -9.937 12.190 1.00 96.94 180 ILE A C 1
ATOM 1462 O O . ILE A 1 180 ? 2.974 -10.660 12.658 1.00 96.94 180 ILE A O 1
ATOM 1466 N N . ILE A 1 181 ? 1.018 -10.419 11.572 1.00 96.56 181 ILE A N 1
ATOM 1467 C CA . ILE A 1 181 ? 0.733 -11.833 11.321 1.00 96.56 181 ILE A CA 1
ATOM 1468 C C . ILE A 1 181 ? 0.713 -12.056 9.810 1.00 96.56 181 ILE A C 1
ATOM 1470 O O . ILE A 1 181 ? -0.159 -11.530 9.121 1.00 96.56 181 ILE A O 1
ATOM 1474 N N . GLU A 1 182 ? 1.655 -12.851 9.299 1.00 94.50 182 GLU A N 1
ATOM 1475 C CA . GLU A 1 182 ? 1.665 -13.277 7.894 1.00 94.50 182 GLU A CA 1
ATOM 1476 C C . GLU A 1 182 ? 0.506 -14.260 7.624 1.00 94.50 182 GLU A C 1
ATOM 1478 O O . GLU A 1 182 ? 0.310 -15.237 8.356 1.00 94.50 182 GLU A O 1
ATOM 1483 N N . LEU A 1 183 ? -0.260 -14.012 6.562 1.00 93.38 183 LEU A N 1
ATOM 1484 C CA . LEU A 1 183 ? -1.360 -14.863 6.113 1.00 93.38 183 LEU A CA 1
ATOM 1485 C C . LEU A 1 183 ? -0.824 -16.012 5.253 1.00 93.38 183 LEU A C 1
ATOM 1487 O O . LEU A 1 183 ? 0.039 -15.829 4.398 1.00 93.38 183 LEU A O 1
ATOM 1491 N N . LYS A 1 184 ? -1.369 -17.214 5.458 1.00 90.38 184 LYS A N 1
ATOM 1492 C CA . LYS A 1 184 ? -0.875 -18.453 4.826 1.00 90.38 184 LYS A CA 1
ATOM 1493 C C . LYS A 1 184 ? -1.620 -18.852 3.549 1.00 90.38 184 LYS A C 1
ATOM 1495 O O . LYS A 1 184 ? -1.247 -19.833 2.918 1.00 90.38 184 LYS A O 1
ATOM 1500 N N . SER A 1 185 ? -2.685 -18.135 3.191 1.00 89.06 185 SER A N 1
ATOM 1501 C CA . SER A 1 185 ? -3.555 -18.471 2.056 1.00 89.06 185 SER A CA 1
ATOM 1502 C C . SER A 1 185 ? -2.942 -18.129 0.696 1.00 89.06 185 SER A C 1
ATOM 1504 O O . SER A 1 185 ? -3.318 -18.719 -0.316 1.00 89.06 185 SER A O 1
ATOM 1506 N N . ALA A 1 186 ? -1.992 -17.193 0.649 1.00 87.56 186 ALA A N 1
ATOM 1507 C CA . ALA A 1 186 ? -1.334 -16.811 -0.591 1.00 87.56 186 ALA A CA 1
ATOM 1508 C C . ALA A 1 186 ? -0.303 -17.868 -1.019 1.00 87.56 186 ALA A C 1
ATOM 1510 O O . ALA A 1 186 ? 0.616 -18.196 -0.268 1.00 87.56 186 ALA A O 1
ATOM 1511 N N . LYS A 1 187 ? -0.429 -18.361 -2.258 1.00 87.94 187 LYS A N 1
ATOM 1512 C CA . LYS A 1 187 ? 0.573 -19.233 -2.901 1.00 87.94 187 LYS A CA 1
ATOM 1513 C C . LYS A 1 187 ? 1.936 -18.542 -2.986 1.00 87.94 187 LYS A C 1
ATOM 1515 O O . LYS A 1 187 ? 2.009 -17.316 -2.917 1.00 87.94 187 LYS A O 1
ATOM 1520 N N . LYS A 1 188 ? 3.029 -19.275 -3.198 1.00 86.88 188 LYS A N 1
ATOM 1521 C CA . LYS A 1 188 ? 4.345 -18.640 -3.399 1.00 86.88 188 LYS A CA 1
ATOM 1522 C C . LYS A 1 188 ? 4.418 -17.887 -4.731 1.00 86.88 188 LYS A C 1
ATOM 1524 O O . LYS A 1 188 ? 3.562 -18.052 -5.596 1.00 86.88 188 LYS A O 1
ATOM 1529 N N . ALA A 1 189 ? 5.401 -16.999 -4.881 1.00 85.56 189 ALA A N 1
ATOM 1530 C CA . ALA A 1 189 ? 5.551 -16.197 -6.100 1.00 85.56 189 ALA A CA 1
ATOM 1531 C C . ALA A 1 189 ? 5.804 -17.072 -7.330 1.00 85.56 189 ALA A C 1
ATOM 1533 O O . ALA A 1 189 ? 5.208 -16.849 -8.377 1.00 85.56 189 ALA A O 1
ATOM 1534 N N . GLU A 1 190 ? 6.629 -18.099 -7.164 1.00 85.12 190 GLU A N 1
ATOM 1535 C CA . GLU A 1 190 ? 7.048 -19.046 -8.198 1.00 85.12 190 GLU A CA 1
ATOM 1536 C C . GLU A 1 190 ? 5.889 -19.924 -8.691 1.00 85.12 190 GLU A C 1
ATOM 1538 O O . GLU A 1 190 ? 5.943 -20.468 -9.787 1.00 85.12 190 GLU A O 1
ATOM 1543 N N . GLU A 1 191 ? 4.835 -20.065 -7.882 1.00 85.38 191 GLU A N 1
ATOM 1544 C CA . GLU A 1 191 ? 3.633 -20.835 -8.223 1.00 85.38 191 GLU A CA 1
ATOM 1545 C C . GLU A 1 191 ? 2.594 -20.009 -8.993 1.00 85.38 191 GLU A C 1
ATOM 1547 O O . GLU A 1 191 ? 1.678 -20.569 -9.593 1.00 85.38 191 GLU A O 1
ATOM 1552 N N . VAL A 1 192 ? 2.694 -18.679 -8.931 1.00 82.81 192 VAL A N 1
ATOM 1553 C CA . VAL A 1 192 ? 1.727 -17.746 -9.532 1.00 82.81 192 VAL A CA 1
ATOM 1554 C C . VAL A 1 192 ? 2.316 -17.064 -10.761 1.00 82.81 192 VAL A C 1
ATOM 1556 O O . VAL A 1 192 ? 1.611 -16.833 -11.741 1.00 82.81 192 VAL A O 1
ATOM 1559 N N . PHE A 1 193 ? 3.610 -16.752 -10.725 1.00 81.38 193 PHE A N 1
ATOM 1560 C CA . PHE A 1 193 ? 4.313 -16.061 -11.789 1.00 81.38 193 PHE A CA 1
ATOM 1561 C C . PHE A 1 193 ? 5.316 -16.979 -12.480 1.00 81.38 193 PHE A C 1
ATOM 1563 O O . PHE A 1 193 ? 6.156 -17.607 -11.838 1.00 81.38 193 PHE A O 1
ATOM 1570 N N . ASP A 1 194 ? 5.303 -16.963 -13.811 1.00 82.62 194 ASP A N 1
ATOM 1571 C CA . ASP A 1 194 ? 6.359 -17.565 -14.621 1.00 82.62 194 ASP A CA 1
ATOM 1572 C C . ASP A 1 194 ? 7.590 -16.643 -14.625 1.00 82.62 194 ASP A C 1
ATOM 1574 O O . ASP A 1 194 ? 7.787 -15.812 -15.517 1.00 82.62 194 ASP A O 1
ATOM 1578 N N . LEU A 1 195 ? 8.396 -16.740 -13.564 1.00 78.56 195 LEU A N 1
ATOM 1579 C CA . LEU A 1 195 ? 9.558 -15.870 -13.350 1.00 78.56 195 LEU A CA 1
ATOM 1580 C C . LEU A 1 195 ? 10.576 -15.964 -14.494 1.00 78.56 195 LEU A C 1
ATOM 1582 O O . LEU A 1 195 ? 11.232 -14.970 -14.804 1.00 78.56 195 LEU A O 1
ATOM 1586 N N . ALA A 1 196 ? 10.686 -17.132 -15.135 1.00 79.75 196 ALA A N 1
ATOM 1587 C CA . ALA A 1 196 ? 11.577 -17.342 -16.269 1.00 79.75 196 ALA A CA 1
ATOM 1588 C C . ALA A 1 196 ? 11.113 -16.533 -17.485 1.00 79.75 196 ALA A C 1
ATOM 1590 O O . ALA A 1 196 ? 11.899 -15.756 -18.032 1.00 79.75 196 ALA A O 1
ATOM 1591 N N . LYS A 1 197 ? 9.825 -16.625 -17.844 1.00 78.81 197 LYS A N 1
ATOM 1592 C CA . LYS A 1 197 ? 9.263 -15.809 -18.929 1.00 78.81 197 LYS A CA 1
ATOM 1593 C C . LYS A 1 197 ? 9.324 -14.319 -18.630 1.00 78.81 197 LYS A C 1
ATOM 1595 O O . LYS A 1 197 ? 9.605 -13.538 -19.534 1.00 78.81 197 LYS A O 1
ATOM 1600 N N . VAL A 1 198 ? 9.097 -13.895 -17.383 1.00 77.75 198 VAL A N 1
ATOM 1601 C CA . VAL A 1 198 ? 9.217 -12.469 -17.036 1.00 77.75 198 VAL A CA 1
ATOM 1602 C C . VAL A 1 198 ? 10.664 -11.990 -17.153 1.00 77.75 198 VAL A C 1
ATOM 1604 O O . VAL A 1 198 ? 10.902 -10.900 -17.677 1.00 77.75 198 VAL A O 1
ATOM 1607 N N . ALA A 1 199 ? 11.636 -12.785 -16.702 1.00 77.88 199 ALA A N 1
ATOM 1608 C CA . ALA A 1 199 ? 13.049 -12.452 -16.842 1.00 77.88 199 ALA A CA 1
ATOM 1609 C C . ALA A 1 199 ? 13.454 -12.346 -18.321 1.00 77.88 199 ALA A C 1
ATOM 1611 O O . ALA A 1 199 ? 14.111 -11.379 -18.708 1.00 77.88 199 ALA A O 1
ATOM 1612 N N . GLU A 1 200 ? 13.009 -13.285 -19.159 1.00 83.44 200 GLU A N 1
ATOM 1613 C CA . GLU A 1 200 ? 13.241 -13.262 -20.604 1.00 83.44 200 GLU A CA 1
ATOM 1614 C C . GLU A 1 200 ? 12.580 -12.049 -21.272 1.00 83.44 200 GLU A C 1
ATOM 1616 O O . GLU A 1 200 ? 13.243 -11.306 -21.994 1.00 83.44 200 GLU A O 1
ATOM 1621 N N . ALA A 1 201 ? 11.308 -11.778 -20.972 1.00 80.50 201 ALA A N 1
ATOM 1622 C CA . ALA A 1 201 ? 10.590 -10.623 -21.503 1.00 80.50 201 ALA A CA 1
ATOM 1623 C C . ALA A 1 201 ? 11.246 -9.298 -21.084 1.00 80.50 201 ALA A C 1
ATOM 1625 O O . ALA A 1 201 ? 11.388 -8.391 -21.903 1.00 80.50 201 ALA A O 1
ATOM 1626 N N . THR A 1 202 ? 11.699 -9.195 -19.831 1.00 79.19 202 THR A N 1
ATOM 1627 C CA . THR A 1 202 ? 12.417 -8.017 -19.323 1.00 79.19 202 THR A CA 1
ATOM 1628 C C . THR A 1 202 ? 13.743 -7.839 -20.055 1.00 79.19 202 THR A C 1
ATOM 1630 O O . THR A 1 202 ? 14.042 -6.743 -20.522 1.00 79.19 202 THR A O 1
ATOM 1633 N N . LYS A 1 203 ? 14.514 -8.919 -20.224 1.00 82.81 203 LYS A N 1
ATOM 1634 C CA . LYS A 1 203 ? 15.780 -8.912 -20.965 1.00 82.81 203 LYS A CA 1
ATOM 1635 C C . LYS A 1 203 ? 15.579 -8.466 -22.414 1.00 82.81 203 LYS A C 1
ATOM 1637 O O . LYS A 1 203 ? 16.303 -7.590 -22.879 1.00 82.81 203 LYS A O 1
ATOM 1642 N N . THR A 1 204 ? 14.577 -9.013 -23.099 1.00 86.06 204 THR A N 1
ATOM 1643 C CA . THR A 1 204 ? 14.232 -8.659 -24.483 1.00 86.06 204 THR A CA 1
ATOM 1644 C C . THR A 1 204 ? 13.765 -7.211 -24.597 1.00 86.06 204 THR A C 1
ATOM 1646 O O . THR A 1 204 ? 14.221 -6.489 -25.478 1.00 86.06 204 THR A O 1
ATOM 1649 N N . LYS A 1 205 ? 12.914 -6.738 -23.679 1.00 84.81 205 LYS A N 1
ATOM 1650 C CA . LYS A 1 205 ? 12.458 -5.341 -23.666 1.00 84.81 205 LYS A CA 1
ATOM 1651 C C . LYS A 1 205 ? 13.622 -4.369 -23.458 1.00 84.81 205 LYS A C 1
ATOM 1653 O O . LYS A 1 205 ? 13.730 -3.387 -24.187 1.00 84.81 205 LYS A O 1
ATOM 1658 N N . THR A 1 206 ? 14.503 -4.658 -22.501 1.00 84.75 206 THR A N 1
ATOM 1659 C CA . THR A 1 206 ? 15.712 -3.863 -22.249 1.00 84.75 206 THR A CA 1
ATOM 1660 C C . THR A 1 206 ? 16.621 -3.862 -23.474 1.00 84.75 206 THR A C 1
ATOM 1662 O O . THR A 1 206 ? 17.028 -2.789 -23.913 1.00 84.75 206 THR A O 1
ATOM 1665 N N . LYS A 1 207 ? 16.870 -5.036 -24.072 1.00 90.44 207 LYS A N 1
ATOM 1666 C CA . LYS A 1 207 ? 17.641 -5.187 -25.313 1.00 90.44 207 LYS A CA 1
ATOM 1667 C C . LYS A 1 207 ? 17.121 -4.251 -26.406 1.00 90.44 207 LYS A C 1
ATOM 1669 O O . LYS A 1 207 ? 17.855 -3.378 -26.854 1.00 90.44 207 LYS A O 1
ATOM 1674 N N . LEU A 1 208 ? 15.839 -4.375 -26.749 1.00 90.19 208 LEU A N 1
ATOM 1675 C CA . LEU A 1 208 ? 15.202 -3.575 -27.798 1.00 90.19 208 LEU A CA 1
ATOM 1676 C C . LEU A 1 208 ? 15.243 -2.069 -27.499 1.00 90.19 208 LEU A C 1
ATOM 1678 O O . LEU A 1 208 ? 15.394 -1.263 -28.415 1.00 90.19 208 LEU A O 1
ATOM 1682 N N . GLY A 1 209 ? 15.124 -1.674 -26.227 1.00 88.12 209 GLY A N 1
ATOM 1683 C CA . GLY A 1 209 ? 15.227 -0.274 -25.807 1.00 88.12 209 GLY A CA 1
ATOM 1684 C C . GLY A 1 209 ? 16.603 0.330 -26.096 1.00 88.12 209 GLY A C 1
ATOM 1685 O O . GLY A 1 209 ? 16.690 1.394 -26.713 1.00 88.12 209 GLY A O 1
ATOM 1686 N N . PHE A 1 210 ? 17.674 -0.368 -25.705 1.00 92.00 210 PHE A N 1
ATOM 1687 C CA . PHE A 1 210 ? 19.047 0.043 -26.017 1.00 92.00 210 PHE A CA 1
ATOM 1688 C C . PHE A 1 210 ? 19.300 0.053 -27.530 1.00 92.00 210 PHE A C 1
ATOM 1690 O O . PHE A 1 210 ? 19.782 1.055 -28.057 1.00 92.00 210 PHE A O 1
ATOM 1697 N N . GLU A 1 211 ? 18.921 -1.020 -28.231 1.00 94.06 211 GLU A N 1
ATOM 1698 C CA . GLU A 1 211 ? 19.082 -1.148 -29.686 1.00 94.06 211 GLU A CA 1
ATOM 1699 C C . GLU A 1 211 ? 18.433 0.007 -30.443 1.00 94.06 211 GLU A C 1
ATOM 1701 O O . GLU A 1 211 ? 19.068 0.633 -31.293 1.00 94.06 211 GLU A O 1
ATOM 1706 N N . LYS A 1 212 ? 17.200 0.363 -30.075 1.00 94.25 212 LYS A N 1
ATOM 1707 C CA . LYS A 1 212 ? 16.447 1.451 -30.700 1.00 94.25 212 LYS A CA 1
ATOM 1708 C C . LYS A 1 212 ? 17.117 2.812 -30.507 1.00 94.25 212 LYS A C 1
ATOM 1710 O O . LYS A 1 212 ? 17.295 3.538 -31.482 1.00 94.25 212 LYS A O 1
ATOM 1715 N N . ILE A 1 213 ? 17.496 3.162 -29.276 1.00 92.50 213 ILE A N 1
ATOM 1716 C CA . ILE A 1 213 ? 18.065 4.485 -28.961 1.00 92.50 213 ILE A CA 1
ATOM 1717 C C . ILE A 1 213 ? 19.419 4.674 -29.650 1.00 92.50 213 ILE A C 1
ATOM 1719 O O . ILE A 1 213 ? 19.652 5.706 -30.281 1.00 92.50 213 ILE A O 1
ATOM 1723 N N . VAL A 1 214 ? 20.294 3.670 -29.576 1.00 93.88 214 VAL A N 1
ATOM 1724 C CA . VAL A 1 214 ? 21.622 3.746 -30.196 1.00 93.88 214 VAL A CA 1
ATOM 1725 C C . VAL A 1 214 ? 21.518 3.738 -31.720 1.00 93.88 214 VAL A C 1
ATOM 1727 O O . VAL A 1 214 ? 22.163 4.555 -32.376 1.00 93.88 214 VAL A O 1
ATOM 1730 N N . THR A 1 215 ? 20.650 2.897 -32.292 1.00 93.88 215 THR A N 1
ATOM 1731 C CA . THR A 1 215 ? 20.387 2.888 -33.740 1.00 93.88 215 THR A CA 1
ATOM 1732 C C . THR A 1 215 ? 19.893 4.251 -34.225 1.00 93.88 215 THR A C 1
ATOM 1734 O O . THR A 1 215 ? 20.374 4.755 -35.237 1.00 93.88 215 THR A O 1
ATOM 1737 N N . TYR A 1 216 ? 18.971 4.892 -33.500 1.00 94.69 216 TYR A N 1
ATOM 1738 C CA . TYR A 1 216 ? 18.494 6.229 -33.858 1.00 94.69 216 TYR A CA 1
ATOM 1739 C C . TYR A 1 216 ? 19.587 7.290 -33.785 1.00 94.69 216 TYR A C 1
ATOM 1741 O O . TYR A 1 216 ? 19.681 8.106 -34.699 1.00 94.69 216 TYR A O 1
ATOM 1749 N N . ALA A 1 217 ? 20.437 7.264 -32.757 1.00 92.94 217 ALA A N 1
ATOM 1750 C CA . ALA A 1 217 ? 21.557 8.194 -32.652 1.00 92.94 217 ALA A CA 1
ATOM 1751 C C . ALA A 1 217 ? 22.533 8.045 -33.832 1.00 92.94 217 ALA A C 1
ATOM 1753 O O . ALA A 1 217 ? 22.896 9.038 -34.461 1.00 92.94 217 ALA A O 1
ATOM 1754 N N . LEU A 1 218 ? 22.900 6.807 -34.181 1.00 92.25 218 LEU A N 1
ATOM 1755 C CA . LEU A 1 218 ? 23.792 6.526 -35.307 1.00 92.25 218 LEU A CA 1
ATOM 1756 C C . LEU A 1 218 ? 23.200 6.994 -36.639 1.00 92.25 218 LEU A C 1
ATOM 1758 O O . LEU A 1 218 ? 23.859 7.716 -37.386 1.00 92.25 218 LEU A O 1
ATOM 1762 N N . ARG A 1 219 ? 21.938 6.646 -36.913 1.00 93.75 219 ARG A N 1
ATOM 1763 C CA . ARG A 1 219 ? 21.241 7.061 -38.140 1.00 93.75 219 ARG A CA 1
ATOM 1764 C C .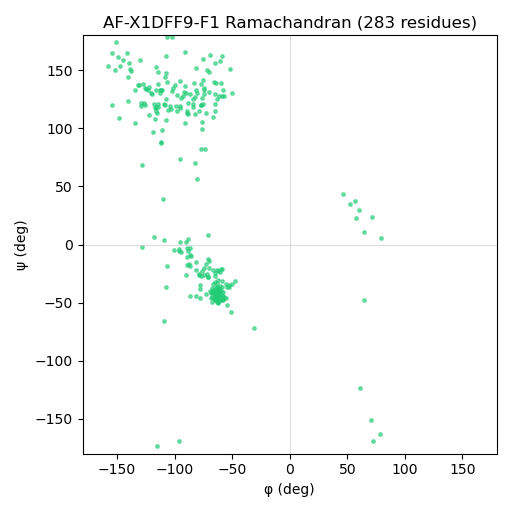 ARG A 1 219 ? 21.111 8.574 -38.247 1.00 93.75 219 ARG A C 1
ATOM 1766 O O . ARG A 1 219 ? 21.256 9.113 -39.337 1.00 93.75 219 ARG A O 1
ATOM 1773 N N . TYR A 1 220 ? 20.857 9.255 -37.131 1.00 93.75 220 TYR A N 1
ATOM 1774 C CA . TYR A 1 220 ? 20.721 10.708 -37.100 1.00 93.75 220 TYR A CA 1
ATOM 1775 C C . TYR A 1 220 ? 22.043 11.422 -37.408 1.00 93.75 220 TYR A C 1
ATOM 1777 O O . TYR A 1 220 ? 22.063 12.350 -38.210 1.00 93.75 220 TYR A O 1
ATOM 1785 N N . ILE A 1 221 ? 23.152 10.981 -36.804 1.00 92.69 221 ILE A N 1
ATOM 1786 C CA . ILE A 1 221 ? 24.468 11.615 -36.984 1.00 92.69 221 ILE A CA 1
ATOM 1787 C C . ILE A 1 221 ? 25.057 11.324 -38.367 1.00 92.69 221 ILE A C 1
ATOM 1789 O O . ILE A 1 221 ? 25.602 12.225 -39.002 1.00 92.69 221 ILE A O 1
ATOM 1793 N N . TYR A 1 222 ? 24.948 10.083 -38.842 1.00 89.75 222 TYR A N 1
ATOM 1794 C CA . TYR A 1 222 ? 25.579 9.657 -40.093 1.00 89.75 222 TYR A CA 1
ATOM 1795 C C . TYR A 1 222 ? 24.654 9.710 -41.311 1.00 89.75 222 TYR A C 1
ATOM 1797 O O . TYR A 1 222 ? 25.108 9.421 -42.418 1.00 89.75 222 TYR A O 1
ATOM 1805 N N . ASN A 1 223 ? 23.373 10.045 -41.126 1.00 88.25 223 ASN A N 1
ATOM 1806 C CA . ASN A 1 223 ? 22.350 10.089 -42.175 1.00 88.25 223 ASN A CA 1
ATOM 1807 C C . ASN A 1 223 ? 22.368 8.850 -43.096 1.00 88.25 223 ASN A C 1
ATOM 1809 O O . ASN A 1 223 ? 22.343 8.951 -44.323 1.00 88.25 223 ASN A O 1
ATOM 1813 N N . SER A 1 224 ? 22.508 7.670 -42.498 1.00 87.19 224 SER A N 1
ATOM 1814 C CA . SER A 1 224 ? 22.730 6.409 -43.209 1.00 87.19 224 SER A CA 1
ATOM 1815 C C . SER A 1 224 ? 22.237 5.215 -42.389 1.00 87.19 224 SER A C 1
ATOM 1817 O O . SER A 1 224 ? 21.942 5.351 -41.202 1.00 87.19 224 SER A O 1
ATOM 1819 N N . ASP A 1 225 ? 22.096 4.050 -43.027 1.00 89.38 225 ASP A N 1
ATOM 1820 C CA . ASP A 1 225 ? 21.395 2.875 -42.482 1.00 89.38 225 ASP A CA 1
ATOM 1821 C C . ASP A 1 225 ? 22.238 2.048 -41.494 1.00 89.38 225 ASP A C 1
ATOM 1823 O O . ASP A 1 225 ? 22.463 0.855 -41.668 1.00 89.38 225 ASP A O 1
ATOM 1827 N N . TYR A 1 226 ? 22.725 2.697 -40.439 1.00 91.75 226 TYR A N 1
ATOM 1828 C CA . TYR A 1 226 ? 23.375 2.015 -39.323 1.00 91.75 226 TYR A CA 1
ATOM 1829 C C . TYR A 1 226 ? 22.352 1.244 -38.478 1.00 91.75 226 TYR A C 1
ATOM 1831 O O . TYR A 1 226 ? 21.204 1.679 -38.319 1.00 91.75 226 TYR A O 1
ATOM 1839 N N . SER A 1 227 ? 22.777 0.142 -37.862 1.00 91.69 227 SER A N 1
ATOM 1840 C CA . SER A 1 227 ? 22.032 -0.510 -36.780 1.00 91.69 227 SER A CA 1
ATOM 1841 C C . SER A 1 227 ? 22.958 -0.957 -35.658 1.00 91.69 227 SER A C 1
ATOM 1843 O O . SER A 1 227 ? 24.124 -1.277 -35.877 1.00 91.69 227 SER A O 1
ATOM 1845 N N . PHE A 1 228 ? 22.424 -0.952 -34.442 1.00 93.19 228 PHE A N 1
ATOM 1846 C CA . PHE A 1 228 ? 23.113 -1.404 -33.243 1.00 93.19 228 PHE A CA 1
ATOM 1847 C C . PHE A 1 228 ? 22.389 -2.616 -32.661 1.00 93.19 228 PHE A C 1
ATOM 1849 O O . PHE A 1 228 ? 21.163 -2.596 -32.535 1.00 93.19 228 PHE A O 1
ATOM 1856 N N . GLU A 1 229 ? 23.151 -3.652 -32.317 1.00 92.19 229 GLU A N 1
ATOM 1857 C CA . GLU A 1 229 ? 22.651 -4.941 -31.845 1.00 92.19 229 GLU A CA 1
ATOM 1858 C C . GLU A 1 229 ? 23.386 -5.372 -30.570 1.00 92.19 229 GLU A C 1
ATOM 1860 O O . GLU A 1 229 ? 24.606 -5.251 -30.458 1.00 92.19 229 GLU A O 1
ATOM 1865 N N . LEU A 1 230 ? 22.635 -5.886 -29.598 1.00 90.62 230 LEU A N 1
ATOM 1866 C CA . LEU A 1 230 ? 23.168 -6.436 -28.354 1.00 90.62 230 LEU A CA 1
ATOM 1867 C C . LEU A 1 230 ? 23.045 -7.957 -28.349 1.00 90.62 230 LEU A C 1
ATOM 1869 O O . LEU A 1 230 ? 21.942 -8.510 -28.439 1.00 90.62 230 LEU A O 1
ATOM 1873 N N . GLU A 1 231 ? 24.153 -8.654 -28.132 1.00 88.06 231 GLU A N 1
ATOM 1874 C CA . GLU A 1 231 ? 24.151 -10.111 -28.011 1.00 88.06 231 GLU A CA 1
ATOM 1875 C C . GLU A 1 231 ? 24.557 -10.555 -26.611 1.00 88.06 231 GLU A C 1
ATOM 1877 O O . GLU A 1 231 ? 25.630 -10.247 -26.102 1.00 88.06 231 GLU A O 1
ATOM 1882 N N . PHE A 1 232 ? 23.659 -11.289 -25.953 1.00 84.94 232 PHE A N 1
ATOM 1883 C CA . PHE A 1 232 ? 23.933 -11.844 -24.635 1.00 84.94 232 PHE A CA 1
ATOM 1884 C C . PHE A 1 232 ? 24.572 -13.219 -24.786 1.00 84.94 232 PHE A C 1
ATOM 1886 O O . PHE A 1 232 ? 23.899 -14.169 -25.185 1.00 84.94 232 PHE A O 1
ATOM 1893 N N . GLY A 1 233 ? 25.832 -13.329 -24.388 1.00 83.38 233 GLY A N 1
ATOM 1894 C CA . GLY A 1 233 ? 26.596 -14.567 -24.386 1.00 83.38 233 GLY A CA 1
ATOM 1895 C C . GLY A 1 233 ? 26.991 -15.030 -22.985 1.00 83.38 233 GLY A C 1
ATOM 1896 O O . GLY A 1 233 ? 26.609 -14.470 -21.951 1.00 83.38 233 GLY A O 1
ATOM 1897 N N . ARG A 1 234 ? 27.810 -16.079 -22.950 1.00 80.56 234 ARG A N 1
ATOM 1898 C CA . ARG A 1 234 ? 28.526 -16.533 -21.755 1.00 80.56 234 ARG A CA 1
ATOM 1899 C C . ARG A 1 234 ? 29.985 -16.770 -22.105 1.00 80.56 234 ARG A C 1
ATOM 1901 O O . ARG A 1 234 ? 30.278 -17.386 -23.123 1.00 80.56 234 ARG A O 1
ATOM 1908 N N . GLN A 1 235 ? 30.882 -16.335 -21.230 1.00 79.44 235 GLN A N 1
ATOM 1909 C CA . GLN A 1 235 ? 32.303 -16.655 -21.298 1.00 79.44 235 GLN A CA 1
ATOM 1910 C C . GLN A 1 235 ? 32.673 -17.407 -20.017 1.00 79.44 235 GLN A C 1
ATOM 1912 O O . GLN A 1 235 ? 32.850 -16.819 -18.948 1.00 79.44 235 GLN A O 1
ATOM 1917 N N . GLY A 1 236 ? 32.690 -18.741 -20.102 1.00 82.81 236 GLY A N 1
ATOM 1918 C CA . GLY A 1 236 ? 32.766 -19.610 -18.925 1.00 82.81 236 GLY A CA 1
ATOM 1919 C C . GLY A 1 236 ? 31.563 -19.406 -17.995 1.00 82.81 236 GLY A C 1
ATOM 1920 O O . GLY A 1 236 ? 30.415 -19.523 -18.423 1.00 82.81 236 GLY A O 1
ATOM 1921 N N . ASN A 1 237 ? 31.829 -19.068 -16.729 1.00 81.38 237 ASN A N 1
ATOM 1922 C CA . ASN A 1 237 ? 30.795 -18.787 -15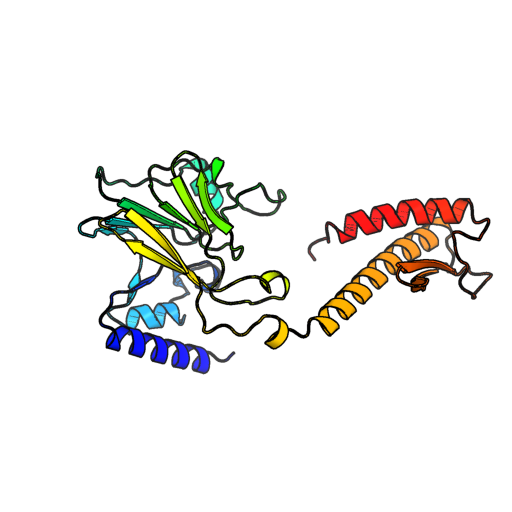.721 1.00 81.38 237 ASN A CA 1
ATOM 1923 C C . ASN A 1 237 ? 30.318 -17.321 -15.710 1.00 81.38 237 ASN A C 1
ATOM 1925 O O . ASN A 1 237 ? 29.420 -16.982 -14.939 1.00 81.38 237 ASN A O 1
ATOM 1929 N N . LEU A 1 238 ? 30.904 -16.447 -16.535 1.00 76.94 238 LEU A N 1
ATOM 1930 C CA . LEU A 1 238 ? 30.546 -15.031 -16.596 1.00 76.94 238 LEU A CA 1
ATOM 1931 C C . LEU A 1 238 ? 29.529 -14.775 -17.709 1.00 76.94 238 LEU A C 1
ATOM 1933 O O . LEU A 1 238 ? 29.610 -15.344 -18.800 1.00 76.94 238 LEU A O 1
ATOM 1937 N N . SER A 1 239 ? 28.566 -13.897 -17.431 1.00 81.69 239 SER A N 1
ATOM 1938 C CA . SER A 1 239 ? 27.677 -13.376 -18.473 1.00 81.69 239 SER A CA 1
ATOM 1939 C C . SER A 1 239 ? 28.455 -12.372 -19.322 1.00 81.69 239 SER A C 1
ATOM 1941 O O . SER A 1 239 ? 29.091 -11.479 -18.766 1.00 81.69 239 SER A O 1
ATOM 1943 N N . LYS A 1 240 ? 28.407 -12.533 -20.646 1.00 84.94 240 LYS A N 1
ATOM 1944 C CA . LYS A 1 240 ? 29.036 -11.639 -21.628 1.00 84.94 240 LYS A CA 1
ATOM 1945 C C . LYS A 1 240 ? 27.939 -10.852 -22.347 1.00 84.94 240 LYS A C 1
ATOM 1947 O O . LYS A 1 240 ? 26.853 -11.388 -22.577 1.00 84.94 240 LYS A O 1
ATOM 1952 N N . LEU A 1 241 ? 28.208 -9.596 -22.671 1.00 85.88 241 LEU A N 1
ATOM 1953 C CA . LEU A 1 241 ? 27.343 -8.770 -23.506 1.00 85.88 241 LEU A CA 1
ATOM 1954 C C . LEU A 1 241 ? 28.204 -8.165 -24.609 1.00 85.88 241 LEU A C 1
ATOM 1956 O O . LEU A 1 241 ? 29.144 -7.437 -24.298 1.00 85.88 241 LEU A O 1
ATOM 1960 N N . ASP A 1 242 ? 27.863 -8.479 -25.851 1.00 88.12 242 ASP A N 1
ATOM 1961 C CA . ASP A 1 242 ? 28.576 -8.025 -27.039 1.00 88.12 242 ASP A CA 1
ATOM 1962 C C . ASP A 1 242 ? 27.836 -6.844 -27.669 1.00 88.12 242 ASP A C 1
ATOM 1964 O O . ASP A 1 242 ? 26.599 -6.818 -27.725 1.00 88.12 242 ASP A O 1
ATOM 1968 N N . PHE A 1 243 ? 28.612 -5.840 -28.079 1.00 90.19 243 PHE A N 1
ATOM 1969 C CA . PHE A 1 243 ? 28.132 -4.557 -28.580 1.00 90.19 243 PHE A CA 1
ATOM 1970 C C . PHE A 1 243 ? 28.435 -4.474 -30.070 1.00 90.19 243 PHE A C 1
ATOM 1972 O O . PHE A 1 243 ? 29.548 -4.128 -30.463 1.00 90.19 243 PHE A O 1
ATOM 1979 N N . ASN A 1 244 ? 27.437 -4.770 -30.894 1.00 90.50 244 ASN A N 1
ATOM 1980 C CA . ASN A 1 244 ? 27.627 -4.926 -32.325 1.00 90.50 244 ASN A CA 1
ATOM 1981 C C . ASN A 1 244 ? 27.054 -3.744 -33.109 1.00 90.50 244 ASN A C 1
ATOM 1983 O O . ASN A 1 244 ? 25.956 -3.264 -32.817 1.00 90.50 244 ASN A O 1
ATOM 1987 N N . VAL A 1 245 ? 27.766 -3.303 -34.147 1.00 89.44 245 VAL A N 1
ATOM 1988 C CA . VAL A 1 245 ? 27.268 -2.311 -35.113 1.00 89.44 245 VAL A CA 1
ATOM 1989 C C . VAL A 1 245 ? 27.323 -2.865 -36.524 1.00 89.44 245 VAL A C 1
ATOM 1991 O O . VAL A 1 245 ? 28.342 -3.397 -36.956 1.00 89.44 245 VAL A O 1
ATOM 1994 N N . LYS A 1 246 ? 26.226 -2.687 -37.259 1.00 89.19 246 LYS A N 1
ATOM 1995 C CA . LYS A 1 246 ? 26.175 -2.872 -38.710 1.00 89.19 246 LYS A CA 1
ATOM 1996 C C . LYS A 1 246 ? 26.223 -1.509 -39.375 1.00 89.19 246 LYS A C 1
ATOM 1998 O O . LYS A 1 246 ? 25.533 -0.575 -38.955 1.00 89.19 246 LYS A O 1
ATOM 2003 N N . THR A 1 247 ? 27.050 -1.405 -40.404 1.00 84.81 247 THR A N 1
ATOM 2004 C CA . THR A 1 247 ? 27.205 -0.188 -41.201 1.00 84.81 247 THR A CA 1
ATOM 2005 C C . THR A 1 247 ? 26.555 -0.394 -42.572 1.00 84.81 247 THR A C 1
ATOM 2007 O O . THR A 1 247 ? 26.333 -1.536 -42.980 1.00 84.81 247 THR A O 1
ATOM 2010 N N . PRO A 1 248 ? 26.262 0.678 -43.327 1.00 81.88 248 PRO A N 1
ATOM 2011 C CA . PRO A 1 248 ? 25.731 0.547 -44.686 1.00 81.88 248 PRO A CA 1
ATOM 2012 C C . PRO A 1 248 ? 26.618 -0.318 -45.596 1.00 81.88 248 PRO A C 1
ATOM 2014 O O . PRO A 1 248 ? 26.112 -1.059 -46.439 1.00 81.88 248 PRO A O 1
ATOM 2017 N N . ASP A 1 249 ? 27.934 -0.242 -45.383 1.00 81.94 249 ASP A N 1
ATOM 2018 C CA . ASP A 1 249 ? 28.952 -0.912 -46.194 1.00 81.94 249 ASP A CA 1
ATOM 2019 C C . ASP A 1 249 ? 29.287 -2.328 -45.690 1.00 81.94 249 ASP A C 1
ATOM 2021 O O . ASP A 1 249 ? 29.840 -3.136 -46.435 1.00 81.94 249 ASP A O 1
ATOM 2025 N N . CYS A 1 250 ? 28.940 -2.653 -44.439 1.00 76.44 250 CYS A N 1
ATOM 2026 C CA . CYS A 1 250 ? 29.186 -3.952 -43.818 1.00 76.44 250 CYS A CA 1
ATOM 2027 C C . CYS A 1 250 ? 27.936 -4.436 -43.079 1.00 76.44 250 CYS A C 1
ATOM 2029 O O . CYS A 1 250 ? 27.612 -3.981 -41.981 1.00 76.44 250 CYS A O 1
ATOM 2031 N N . LYS A 1 251 ? 27.250 -5.407 -43.693 1.00 69.38 251 LYS A N 1
ATOM 2032 C CA . LYS A 1 251 ? 26.049 -6.032 -43.120 1.00 69.38 251 LYS A CA 1
ATOM 2033 C C . LYS A 1 251 ? 26.357 -6.996 -41.977 1.00 69.38 251 LYS A C 1
ATOM 2035 O O . LYS A 1 251 ? 25.454 -7.297 -41.196 1.00 69.38 251 LYS A O 1
ATOM 2040 N N . GLU A 1 252 ? 27.595 -7.477 -41.890 1.00 79.25 252 GLU A N 1
ATOM 2041 C CA . GLU A 1 252 ? 28.026 -8.302 -40.768 1.00 79.25 252 GLU A CA 1
ATOM 2042 C C . GLU A 1 252 ? 28.229 -7.422 -39.526 1.00 79.25 252 GLU A C 1
ATOM 2044 O O . GLU A 1 252 ? 28.848 -6.357 -39.635 1.00 79.25 252 GLU A O 1
ATOM 2049 N N . PRO A 1 253 ? 27.695 -7.832 -38.362 1.00 78.75 253 PRO A N 1
ATOM 2050 C CA . PRO A 1 253 ? 27.865 -7.100 -37.117 1.00 78.75 253 PRO A CA 1
ATOM 2051 C C . PRO A 1 253 ? 29.343 -7.062 -36.718 1.00 78.75 253 PRO A C 1
ATOM 2053 O O . PRO A 1 253 ? 29.992 -8.099 -36.594 1.00 78.75 253 PRO A O 1
ATOM 2056 N N . LEU A 1 254 ? 29.867 -5.857 -36.507 1.00 82.56 254 LEU A N 1
ATOM 2057 C CA . LEU A 1 254 ? 31.223 -5.636 -36.014 1.00 82.56 254 LEU A CA 1
ATOM 2058 C C . LEU A 1 254 ? 31.183 -5.384 -34.509 1.00 82.56 254 LEU A C 1
ATOM 2060 O O . LEU A 1 254 ? 30.453 -4.494 -34.064 1.00 82.56 254 LEU A O 1
ATOM 2064 N N . ASP A 1 255 ? 31.996 -6.121 -33.748 1.00 81.94 255 ASP A N 1
ATOM 2065 C CA . ASP A 1 255 ? 32.203 -5.835 -32.328 1.00 81.94 255 ASP A CA 1
ATOM 2066 C C . ASP A 1 255 ? 32.896 -4.471 -32.194 1.00 81.94 255 ASP A C 1
ATOM 2068 O O . ASP A 1 255 ? 33.977 -4.213 -32.741 1.00 81.94 255 ASP A O 1
ATOM 2072 N N . LEU A 1 256 ? 32.237 -3.558 -31.489 1.00 78.75 256 LEU A N 1
ATOM 2073 C CA . LEU A 1 256 ? 32.725 -2.204 -31.268 1.00 78.75 256 LEU A CA 1
ATOM 2074 C C . LEU A 1 256 ? 34.002 -2.149 -30.432 1.00 78.75 256 LEU A C 1
ATOM 2076 O O . LEU A 1 256 ? 34.757 -1.187 -30.558 1.00 78.75 256 LEU A O 1
ATOM 2080 N N . LEU A 1 257 ? 34.232 -3.135 -29.566 1.00 77.44 257 LEU A N 1
ATOM 2081 C CA . LEU A 1 257 ? 35.408 -3.163 -28.697 1.00 77.44 257 LEU A CA 1
ATOM 2082 C C . LEU A 1 257 ? 36.661 -3.636 -29.441 1.00 77.44 257 LEU A C 1
ATOM 2084 O O . LEU A 1 257 ? 37.766 -3.235 -29.077 1.00 77.44 257 LEU A O 1
ATOM 2088 N N . ASP A 1 258 ? 36.477 -4.412 -30.509 1.00 74.81 258 ASP A N 1
ATOM 2089 C CA . ASP A 1 258 ? 37.561 -4.971 -31.321 1.00 74.81 258 ASP A CA 1
ATOM 2090 C C . ASP A 1 258 ? 37.813 -4.182 -32.623 1.00 74.81 258 ASP A C 1
ATOM 2092 O O . ASP A 1 258 ? 38.761 -4.470 -33.358 1.00 74.81 258 ASP A O 1
ATOM 2096 N N . SER A 1 259 ? 36.997 -3.163 -32.927 1.00 70.12 259 SER A N 1
ATOM 2097 C CA . SER A 1 259 ? 37.079 -2.382 -34.170 1.00 70.12 259 SER A CA 1
ATOM 2098 C C . SER A 1 259 ? 37.635 -0.962 -33.979 1.00 70.12 259 SER A C 1
ATOM 2100 O O . SER A 1 259 ? 37.417 -0.291 -32.973 1.00 70.12 259 SER A O 1
ATOM 2102 N N . GLN A 1 260 ? 38.353 -0.451 -34.990 1.00 65.44 260 GLN A N 1
ATOM 2103 C CA . GLN A 1 260 ? 38.833 0.940 -35.025 1.00 65.44 260 GLN A CA 1
ATOM 2104 C C . GLN A 1 260 ? 37.730 1.889 -35.515 1.00 65.44 260 GLN A C 1
ATOM 2106 O O . GLN A 1 260 ? 37.777 2.412 -36.625 1.00 65.44 260 GLN A O 1
ATOM 2111 N N . ALA A 1 261 ? 36.710 2.095 -34.685 1.00 64.06 261 ALA A N 1
ATOM 2112 C CA . ALA A 1 261 ? 35.479 2.787 -35.066 1.00 64.06 261 ALA A CA 1
ATOM 2113 C C . ALA A 1 261 ? 35.323 4.173 -34.407 1.00 64.06 261 ALA A C 1
ATOM 2115 O O . ALA A 1 261 ? 34.220 4.530 -34.016 1.00 64.06 261 ALA A O 1
ATOM 2116 N N . GLY A 1 262 ? 36.404 4.957 -34.278 1.00 76.62 262 GLY A N 1
ATOM 2117 C CA . GLY A 1 262 ? 36.494 6.191 -33.465 1.00 76.62 262 GLY A CA 1
ATOM 2118 C C . GLY A 1 262 ? 35.198 7.006 -33.308 1.00 76.62 262 GLY A C 1
ATOM 2119 O O . GLY A 1 262 ? 34.581 6.976 -32.249 1.00 76.62 262 GLY A O 1
ATOM 2120 N N . GLY A 1 263 ? 34.733 7.683 -34.365 1.00 83.50 263 GLY A N 1
ATOM 2121 C CA . GLY A 1 263 ? 33.521 8.514 -34.274 1.00 83.50 263 GLY A CA 1
ATOM 2122 C C . GLY A 1 263 ? 32.228 7.729 -34.000 1.00 83.50 263 GLY A C 1
ATOM 2123 O O . GLY A 1 263 ? 31.340 8.221 -33.306 1.00 83.50 263 GLY A O 1
ATOM 2124 N N . VAL A 1 264 ? 32.124 6.492 -34.497 1.00 86.19 264 VAL A N 1
ATOM 2125 C CA . VAL A 1 264 ? 30.971 5.612 -34.234 1.00 86.19 264 VAL A CA 1
ATOM 2126 C C . VAL A 1 264 ? 30.955 5.219 -32.756 1.00 86.19 264 VAL A C 1
ATOM 2128 O O . VAL A 1 264 ? 29.900 5.240 -32.124 1.00 86.19 264 VAL A O 1
ATOM 2131 N N . LEU A 1 265 ? 32.127 4.933 -32.185 1.00 87.38 265 LEU A N 1
ATOM 2132 C CA . LEU A 1 265 ? 32.304 4.602 -30.777 1.00 87.38 265 LEU A CA 1
ATOM 2133 C C . LEU A 1 265 ? 31.869 5.763 -29.874 1.00 87.38 265 LEU A C 1
ATOM 2135 O O . LEU A 1 265 ? 31.186 5.527 -28.878 1.00 87.38 265 LEU A O 1
ATOM 2139 N N . ASP A 1 266 ? 32.187 7.007 -30.241 1.00 87.44 266 ASP A N 1
ATOM 2140 C CA . ASP A 1 266 ? 31.760 8.196 -29.493 1.00 87.44 266 ASP A CA 1
ATOM 2141 C C . ASP A 1 266 ? 30.231 8.333 -29.470 1.00 87.44 266 ASP A C 1
ATOM 2143 O O . ASP A 1 266 ? 29.629 8.503 -28.402 1.00 87.44 266 ASP A O 1
ATOM 2147 N N . VAL A 1 267 ? 29.584 8.188 -30.633 1.00 90.31 267 VAL A N 1
ATOM 2148 C CA . VAL A 1 267 ? 28.118 8.253 -30.752 1.00 90.31 267 VAL A CA 1
ATOM 2149 C C . VAL A 1 267 ? 27.460 7.139 -29.942 1.00 90.31 267 VAL A C 1
ATOM 2151 O O . VAL A 1 267 ? 26.545 7.412 -29.162 1.00 90.31 267 VAL A O 1
ATOM 2154 N N . VAL A 1 268 ? 27.944 5.898 -30.062 1.00 90.25 268 VAL A N 1
ATOM 2155 C CA . VAL A 1 268 ? 27.420 4.759 -29.295 1.00 90.25 268 VAL A CA 1
ATOM 2156 C C . VAL A 1 268 ? 27.620 4.974 -27.797 1.00 90.25 268 VAL A C 1
ATOM 2158 O O . VAL A 1 268 ? 26.688 4.776 -27.022 1.00 90.25 268 VAL A O 1
ATOM 2161 N N . SER A 1 269 ? 28.794 5.440 -27.371 1.00 90.19 269 SER A N 1
ATOM 2162 C CA . SER A 1 269 ? 29.106 5.703 -25.964 1.00 90.19 269 SER A CA 1
ATOM 2163 C C . SER A 1 269 ? 28.144 6.722 -25.346 1.00 90.19 269 SER A C 1
ATOM 2165 O O . SER A 1 269 ? 27.652 6.533 -24.230 1.00 90.19 269 SER A O 1
ATOM 2167 N N . VAL A 1 270 ? 27.844 7.814 -26.054 1.00 90.75 270 VAL A N 1
ATOM 2168 C CA . VAL A 1 270 ? 26.870 8.819 -25.597 1.00 90.75 270 VAL A CA 1
ATOM 2169 C C . VAL A 1 270 ? 25.452 8.248 -25.614 1.00 90.75 270 VAL A C 1
ATOM 2171 O O . VAL A 1 270 ? 24.734 8.365 -24.619 1.00 90.75 270 VAL A O 1
ATOM 2174 N N . ALA A 1 271 ? 25.059 7.574 -26.695 1.00 92.62 271 ALA A N 1
ATOM 2175 C CA . ALA A 1 271 ? 23.720 7.018 -26.843 1.00 92.62 271 ALA A CA 1
ATOM 2176 C C . ALA A 1 271 ? 23.410 5.922 -25.813 1.00 92.62 271 ALA A C 1
ATOM 2178 O O . ALA A 1 271 ? 22.299 5.883 -25.295 1.00 92.62 271 ALA A O 1
ATOM 2179 N N . LEU A 1 272 ? 24.383 5.085 -25.441 1.00 90.38 272 LEU A N 1
ATOM 2180 C CA . LEU A 1 272 ? 24.236 4.095 -24.369 1.00 90.38 272 LEU A CA 1
ATOM 2181 C C . LEU A 1 272 ? 23.988 4.758 -23.010 1.00 90.38 272 LEU A C 1
ATOM 2183 O O . LEU A 1 272 ? 23.156 4.280 -22.241 1.00 90.38 272 LEU A O 1
ATOM 2187 N N . ARG A 1 273 ? 24.661 5.879 -22.710 1.00 89.25 273 ARG A N 1
ATOM 2188 C CA . ARG A 1 273 ? 24.400 6.647 -21.479 1.00 89.25 273 ARG A CA 1
ATOM 2189 C C . ARG A 1 273 ? 22.996 7.246 -21.489 1.00 89.25 273 ARG A C 1
ATOM 2191 O O . ARG A 1 273 ? 22.313 7.189 -20.471 1.00 89.25 273 ARG A O 1
ATOM 2198 N N . ILE A 1 274 ? 22.548 7.772 -22.630 1.00 86.56 274 ILE A N 1
ATOM 2199 C CA . ILE A 1 274 ? 21.180 8.283 -22.798 1.00 86.56 274 ILE A CA 1
ATOM 2200 C C . ILE A 1 274 ? 20.162 7.149 -22.643 1.00 86.56 274 ILE A C 1
ATOM 2202 O O . ILE A 1 274 ? 19.203 7.297 -21.894 1.00 86.56 274 ILE A O 1
ATOM 2206 N N . ALA A 1 275 ? 20.396 5.997 -23.273 1.00 86.88 275 ALA A N 1
ATOM 2207 C 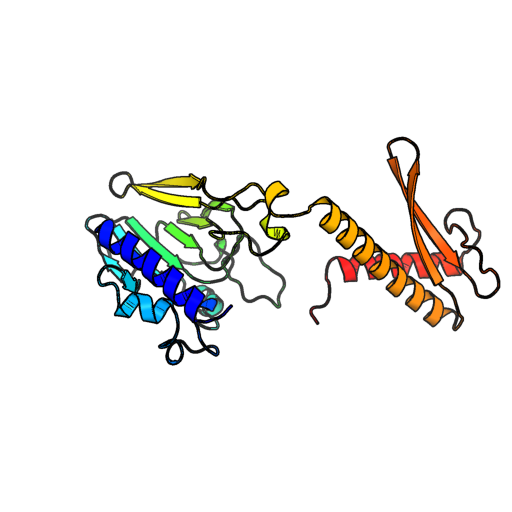CA . ALA A 1 275 ? 19.540 4.823 -23.150 1.00 86.88 275 ALA A CA 1
ATOM 2208 C C . ALA A 1 275 ? 19.442 4.343 -21.701 1.00 86.88 275 ALA A C 1
ATOM 2210 O O . ALA A 1 275 ? 18.355 4.026 -21.232 1.00 86.88 275 ALA A O 1
ATOM 2211 N N . LEU A 1 276 ? 20.551 4.360 -20.961 1.00 85.12 276 LEU A N 1
ATOM 2212 C CA . LEU A 1 276 ? 20.558 4.036 -19.540 1.00 85.12 276 LEU A CA 1
ATOM 2213 C C . LEU A 1 276 ? 19.725 5.038 -18.724 1.00 85.12 276 LEU A C 1
ATOM 2215 O O . LEU A 1 276 ? 18.953 4.624 -17.864 1.00 85.12 276 LEU A O 1
ATOM 2219 N N . LEU A 1 277 ? 19.828 6.339 -19.008 1.00 82.25 277 LEU A N 1
ATOM 2220 C CA . LEU A 1 277 ? 19.019 7.367 -18.343 1.00 82.25 277 LEU A CA 1
ATOM 2221 C C . LEU A 1 277 ? 17.520 7.221 -18.652 1.00 82.25 277 LEU A C 1
ATOM 2223 O O . LEU A 1 277 ? 16.710 7.273 -17.727 1.00 82.25 277 LEU A O 1
ATOM 2227 N N . GLU A 1 278 ? 17.160 6.988 -19.916 1.00 79.06 278 GLU A N 1
ATOM 2228 C CA . GLU A 1 278 ? 15.773 6.785 -20.361 1.00 79.06 278 GLU A CA 1
ATOM 2229 C C . GLU A 1 278 ? 15.183 5.472 -19.824 1.00 79.06 278 GLU A C 1
ATOM 2231 O O . GLU A 1 278 ? 14.026 5.433 -19.429 1.00 79.06 278 GLU A O 1
ATOM 2236 N N . LEU A 1 279 ? 15.960 4.388 -19.742 1.00 74.62 279 LEU A N 1
ATOM 2237 C CA . LEU A 1 279 ? 15.468 3.099 -19.236 1.00 74.62 279 LEU A CA 1
ATOM 2238 C C . LEU A 1 279 ? 15.397 3.042 -17.703 1.00 74.62 279 LEU A C 1
ATOM 2240 O O . LEU A 1 279 ? 14.580 2.297 -17.163 1.00 74.62 279 LEU A O 1
ATOM 2244 N N . ILE A 1 280 ? 16.210 3.832 -16.991 1.00 71.25 280 ILE A N 1
ATOM 2245 C CA . ILE A 1 280 ? 16.103 4.007 -15.530 1.00 71.25 280 ILE A CA 1
ATOM 2246 C C . ILE A 1 280 ? 14.942 4.949 -15.171 1.00 71.25 280 ILE A C 1
ATOM 2248 O O . ILE A 1 280 ? 14.372 4.837 -14.084 1.00 71.25 280 ILE A O 1
ATOM 2252 N N . ARG A 1 281 ? 14.575 5.868 -16.072 1.00 61.97 281 ARG A N 1
ATOM 2253 C CA . ARG A 1 281 ? 13.446 6.798 -15.926 1.00 61.97 281 ARG A CA 1
ATOM 2254 C C . ARG A 1 281 ? 12.542 6.732 -17.161 1.00 61.97 281 ARG A C 1
ATOM 2256 O O . ARG A 1 281 ? 12.510 7.699 -17.922 1.00 61.97 281 ARG A O 1
ATOM 2263 N N . PRO A 1 282 ? 11.831 5.610 -17.382 1.00 54.34 282 PRO A N 1
ATOM 2264 C CA . PRO A 1 282 ? 10.970 5.485 -18.547 1.00 54.34 282 PRO A CA 1
ATOM 2265 C C . PRO A 1 282 ? 9.949 6.619 -18.533 1.00 54.34 282 PRO A C 1
ATOM 2267 O O . PRO A 1 282 ? 9.278 6.834 -17.520 1.00 54.34 282 PRO A O 1
ATOM 2270 N N . LYS A 1 283 ? 9.845 7.354 -19.644 1.00 44.28 283 LYS A N 1
ATOM 2271 C CA . LYS A 1 283 ? 8.762 8.322 -19.824 1.00 44.28 283 LYS A CA 1
ATOM 2272 C C . LYS A 1 283 ? 7.434 7.583 -19.700 1.00 44.28 283 LYS A C 1
ATOM 2274 O O . LYS A 1 283 ? 7.266 6.505 -20.271 1.00 44.28 283 LYS A O 1
ATOM 2279 N N . VAL A 1 284 ? 6.527 8.150 -18.915 1.00 39.22 284 VAL A N 1
ATOM 2280 C CA . VAL A 1 284 ? 5.142 7.690 -18.843 1.00 39.22 284 VAL A CA 1
ATOM 2281 C C . VAL A 1 284 ? 4.485 8.118 -20.157 1.00 39.22 284 VAL A C 1
ATOM 2283 O O . VAL A 1 284 ? 4.419 9.315 -20.429 1.00 39.22 284 VAL A O 1
ATOM 2286 N N . GLU A 1 285 ? 4.112 7.149 -20.996 1.00 32.00 285 GLU A N 1
ATOM 2287 C CA . GLU A 1 285 ? 3.177 7.372 -22.112 1.00 32.00 285 GLU A CA 1
ATOM 2288 C C . GLU A 1 285 ? 1.747 7.524 -21.586 1.00 32.00 285 GLU A C 1
ATOM 2290 O O . GLU A 1 285 ? 1.383 6.774 -20.646 1.00 32.00 285 GLU A O 1
#

Foldseek 3Di:
DDPVVLLVVLVVVLVVVVVVVAAAEDAAECVCDDPLHVVVSCVPSVVVNVVPHPSYHHAAWDDDPQEIEHEAHDHPCVLVCQLVPAEEDPDDDPGQYEYEHRFAEDCDDDPPPDSYHHPQSGDYPHQEYEYPNAQDADAWDQHPNHTYGRQHDQDDPDLVCQPRFRWDWDADRVVRDIDIGGDDPDDHSVVVDPVVVVVVVVVVVLQVLLFVQLQVLLCVVVVARKTWGWDWDDDVPDIDIFTWMAGPVRNDTDGPVPDPPVVSNVSSVVSNVVSVVCVVPPDDD

InterPro domains:
  IPR004843 Calcineurin-like, phosphoesterase domain [PF00149] (10-136)
  IPR029052 Metallo-dependent phosphatase-like [G3DSA:3.60.21.10] (4-189)
  IPR029052 Metallo-dependent phosphatase-like [SSF56300] (12-183)
  IPR050535 DNA Repair and Maintenance Complex Component [PTHR30337] (12-185)

Sequence (285 aa):
DSDLVSNIMSDEFMDLVEDSGIEWYILPGNHDETGNNWKLSKATSLAHMFRRCKLINWLTKEKFKDLIVYGYEYYHNIEGYIRENGLYCEDKTDKLKIAIVHALITLKPLPYECMHVVAKDIKTDFDVVLVAHNHSQRGIKEINGVKFVFLGALGRRKIDEKDIKPSALLINTETKELKIIELKSAKKAEEVFDLAKVAEATKTKTKLGFEKIVTYALRYIYNSDYSFELEFGRQGNLSKLDFNVKTPDCKEPLDLLDSQAGGVLDVVSVALRIALLELIRPKVE

Radius of gyration: 26.43 Å; Cα contacts (8 Å, |Δi|>4): 427; chains: 1; bounding box: 65×42×74 Å

Solvent-accessible surface area (backbone atoms only — not comparable to full-atom values): 16464 Å² total; per-residue (Å²): 133,60,70,68,61,54,44,52,55,50,49,56,50,44,51,55,39,62,75,66,72,53,78,41,71,48,62,58,43,77,85,61,34,38,91,88,31,61,89,63,17,68,81,35,63,70,44,45,44,56,73,72,34,90,46,42,39,79,40,49,74,47,80,54,97,46,36,35,41,36,38,43,57,43,55,94,61,45,34,57,50,33,61,77,71,32,50,76,69,90,71,91,67,92,50,50,34,35,36,39,34,36,35,46,61,32,95,59,86,70,64,92,87,56,86,56,32,38,57,85,70,50,49,65,75,43,50,30,38,40,45,36,80,38,55,63,62,68,47,76,43,80,49,99,88,20,37,38,32,23,53,30,39,83,66,68,91,51,77,93,39,47,85,62,63,28,46,48,79,48,72,41,65,89,78,68,44,81,43,80,43,77,54,82,84,67,75,58,46,79,80,75,41,65,60,66,61,51,52,50,51,50,51,51,52,53,48,52,50,44,26,49,44,29,20,50,50,48,23,66,76,66,72,46,72,39,40,38,47,75,46,83,50,65,59,84,95,42,83,36,76,45,55,26,39,26,42,78,93,37,82,64,69,38,50,57,88,86,46,96,45,67,72,60,50,53,52,44,57,52,27,51,54,50,31,51,52,42,69,77,53,62,79,85,127

Secondary structure (DSSP, 8-state):
--HHHHHHHHHHHHHHHHHHT--EEE---TTS-BTTBGGGGGGSHHHHHHHH-TTEEE-SEEE-SSEEEEEE---TTHHHHHHHH-B---S--SSEEEEEE-S-EESSPPPTTS--EEGGG--B--SEEEE-S-----EEEEETTEEEEE---SS-SSGGGTT---EEEEEETTTTEEEEEE-S-SPPHHHHS-HHHHHHHHHHHHHHHHHHHHHHHHHHHH-S--EEEEEEEEETT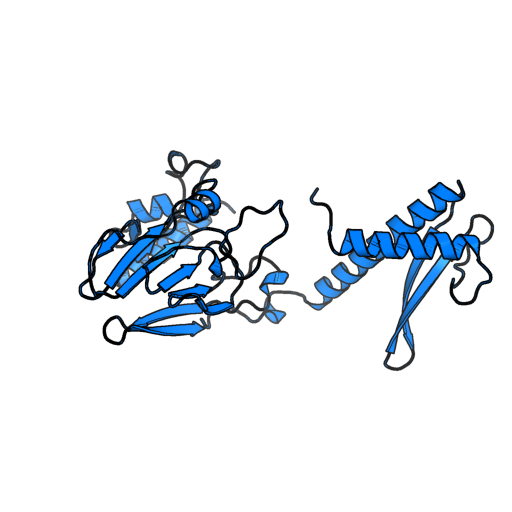EEEEEEEEEETTEEEEEETTTS--HHHHHHHHHHHHHHHHHHHS----

Organism: NCBI:txid412755